Protein AF-A0AAE3G480-F1 (afdb_monomer_lite)

Radius of gyration: 27.02 Å; chains: 1; bounding box: 56×46×77 Å

Secondary structure (DSSP, 8-state):
--------PEEEPPPTTS----EEEEE-TTS-EEEEEEETTTEEEEEEEEEEEEEEE--TT-SS-EEEE-HHHHHHHHHS-GGGHHHHHHHTT--TTTEEEE-----TTB-EESSHHHHHHHHHHHHHTT-----B-HHHHH-HHHHHHHHHHHHHHHHHHHHHHHHHHHHHHTS-GGGTT-EETTEEPPHHHHHHHHHHHHS--HHHHHHHHT-EEEGGGEEHHHHHHTT-TTS-SS--SS--TTS---S----HHHHHHHHHHHHHHHHHHHTT---------

Sequence (285 aa):
MAGTLSLLPRITPAEPGSGQGREFDYTLPNGRRFNVLECERDRYFLCELIPSGRVVTSSPAARVPHAEDHPVLKAILREKGPNAVCETAQAAGIDPNDMVLSGAGVSAYARFHASRAACENEIFRVVAEDVWYQHEDPALKRDPEHQAALAAQDAAEREAYQRAQQAQCAEALAAPGLFRGCHNLHGPLSQETQRAILAYLNAPNEARWEAISGLIIGPAMTTLWQAWSAVDPRAPVSLPLEADANGRRWPRLPEPECLREAIRRVGARAEALARGQTPHHEGGP

pLDDT: mean 90.23, std 12.0, range [30.12, 98.56]

Organism: NCBI:txid414046

Foldseek 3Di:
DDDPDDWDWDKDCDDPPPQWHIKTWTADPLGWIKIWTQHPPQKIQIKTFAFPQWFWDDDPPDPDIDIDHHVQLVVCVVPDFPSCSQVVCVVVVHHSVRTRTDIDDDDLFFDIDNHPVRSVVQVVVCNVVSHHDDRGDVCCVVDPVNVVVVVVVVVVVVVVVLVVLLVLQVQQCPDDDLLRSWAAPVGGDDPVLVVLLVVCLVPNDQVSCVVQQCDQTAPPSQGLLNLLVVQDVPRDPDFQPAAPPVRHRGPDDDHNVSSSVSSVVRNVCSVCSSVVNDPPPPDDD

Structure (mmCIF, N/CA/C/O backbone):
data_AF-A0AAE3G480-F1
#
_entry.id   AF-A0AAE3G480-F1
#
loop_
_atom_site.group_PDB
_atom_site.id
_atom_site.type_symbol
_atom_site.label_atom_id
_atom_site.label_alt_id
_atom_site.label_comp_id
_atom_site.label_asym_id
_atom_site.label_entity_id
_atom_site.label_seq_id
_atom_site.pdbx_PDB_ins_code
_atom_site.Cartn_x
_atom_site.Cartn_y
_atom_site.Cartn_z
_atom_site.occupancy
_atom_site.B_iso_or_equiv
_atom_site.auth_seq_id
_atom_site.auth_comp_id
_atom_site.auth_asym_id
_atom_site.auth_atom_id
_atom_site.pdbx_PDB_model_num
ATOM 1 N N . MET A 1 1 ? -22.114 -1.528 41.892 1.00 33.69 1 MET A N 1
ATOM 2 C CA . MET A 1 1 ? -20.962 -2.366 42.287 1.00 33.69 1 MET A CA 1
ATOM 3 C C . MET A 1 1 ? -20.062 -2.501 41.072 1.00 33.69 1 MET A C 1
ATOM 5 O O . MET A 1 1 ? -20.466 -3.152 40.121 1.00 33.69 1 MET A O 1
ATOM 9 N N . ALA A 1 2 ? -18.925 -1.804 41.047 1.00 38.16 2 ALA A N 1
ATOM 10 C CA . ALA A 1 2 ? -17.977 -1.882 39.939 1.00 38.16 2 ALA A CA 1
ATOM 11 C C . ALA A 1 2 ? -17.140 -3.156 40.110 1.00 38.16 2 ALA A C 1
ATOM 13 O O . ALA A 1 2 ? -16.217 -3.185 40.921 1.00 38.16 2 ALA A O 1
ATOM 14 N N . GLY A 1 3 ? -17.519 -4.234 39.420 1.00 46.78 3 GLY A N 1
ATOM 15 C CA . GLY A 1 3 ? -16.657 -5.406 39.306 1.00 46.78 3 GLY A CA 1
ATOM 16 C C . GLY A 1 3 ? -15.365 -5.000 38.601 1.00 46.78 3 GLY A C 1
ATOM 17 O O . GLY A 1 3 ? -15.412 -4.311 37.583 1.00 46.78 3 GLY A O 1
ATOM 18 N N . THR A 1 4 ? -14.216 -5.373 39.157 1.00 53.34 4 THR A N 1
ATOM 19 C CA . THR A 1 4 ? -12.913 -5.130 38.536 1.00 53.34 4 THR A CA 1
ATOM 20 C C . THR A 1 4 ? -12.864 -5.885 37.206 1.00 53.34 4 THR A C 1
ATOM 22 O O . THR A 1 4 ? -12.772 -7.110 37.192 1.00 53.34 4 THR A O 1
ATOM 25 N N . LEU A 1 5 ? -12.971 -5.170 36.083 1.00 62.66 5 LEU A N 1
ATOM 26 C CA . LEU A 1 5 ? -12.738 -5.740 34.758 1.00 62.66 5 LEU A CA 1
ATOM 27 C C . LEU A 1 5 ? -11.268 -6.172 34.682 1.00 62.66 5 LEU A C 1
ATOM 29 O O . LEU A 1 5 ? -10.369 -5.336 34.690 1.00 62.66 5 LEU A O 1
ATOM 33 N N . SER A 1 6 ? -11.019 -7.480 34.642 1.00 69.12 6 SER A N 1
ATOM 34 C CA . SER A 1 6 ? -9.691 -8.022 34.362 1.00 69.12 6 SER A CA 1
ATOM 35 C C . SER A 1 6 ? -9.525 -8.145 32.850 1.00 69.12 6 SER A C 1
ATOM 37 O O . SER A 1 6 ? -10.266 -8.882 32.200 1.00 69.12 6 SER A O 1
ATOM 39 N N . LEU A 1 7 ? -8.573 -7.400 32.288 1.00 76.94 7 LEU A N 1
ATOM 40 C CA . LEU A 1 7 ? -8.181 -7.505 30.888 1.00 76.94 7 LEU A CA 1
ATOM 41 C C . LEU A 1 7 ? -7.027 -8.498 30.776 1.00 76.94 7 LEU A C 1
ATOM 43 O O . LEU A 1 7 ? -5.885 -8.170 31.086 1.00 76.94 7 LEU A O 1
ATOM 47 N N . LEU A 1 8 ? -7.324 -9.722 30.346 1.00 76.00 8 LEU A N 1
ATOM 48 C CA . LEU A 1 8 ? -6.293 -10.684 29.970 1.00 76.00 8 LEU A CA 1
ATOM 49 C C . LEU A 1 8 ? -6.140 -10.643 28.447 1.00 76.00 8 LEU A C 1
ATOM 51 O O . LEU A 1 8 ? -7.034 -11.133 27.753 1.00 76.00 8 LEU A O 1
ATOM 55 N N . PRO A 1 9 ? -5.061 -10.043 27.910 1.00 83.88 9 PRO A N 1
ATOM 56 C CA . PRO A 1 9 ? -4.866 -10.023 26.474 1.00 83.88 9 PRO A CA 1
ATOM 57 C C . PRO A 1 9 ? -4.498 -11.409 25.957 1.00 83.88 9 PRO A C 1
ATOM 59 O O . PRO A 1 9 ? -3.802 -12.184 26.623 1.00 83.88 9 PRO A O 1
ATOM 62 N N . ARG A 1 10 ? -4.893 -11.684 24.717 1.00 85.56 10 ARG A N 1
ATOM 63 C CA . ARG A 1 10 ? -4.257 -12.731 23.924 1.00 85.56 10 ARG A CA 1
ATOM 64 C C . ARG A 1 10 ? -2.907 -12.192 23.460 1.00 85.56 10 ARG A C 1
ATOM 66 O O . ARG A 1 10 ? -2.836 -11.109 22.893 1.00 85.56 10 ARG A O 1
ATOM 73 N N . ILE A 1 11 ? -1.840 -12.932 23.741 1.00 85.94 11 ILE A N 1
ATOM 74 C CA . ILE A 1 11 ? -0.478 -12.531 23.383 1.00 85.94 11 ILE A CA 1
ATOM 75 C C . ILE A 1 11 ? -0.081 -13.271 22.114 1.00 85.94 11 ILE A C 1
ATOM 77 O O . ILE A 1 11 ? -0.093 -14.507 22.095 1.00 85.94 11 ILE A O 1
ATOM 81 N N . THR A 1 12 ? 0.307 -12.520 21.091 1.00 82.81 12 THR A N 1
ATOM 82 C CA . THR A 1 12 ? 0.897 -13.070 19.872 1.00 82.81 12 THR A CA 1
ATOM 83 C C . THR A 1 12 ? 2.407 -12.827 19.937 1.00 82.81 12 THR A C 1
ATOM 85 O O . THR A 1 12 ? 2.841 -11.675 20.046 1.00 82.81 12 THR A O 1
ATOM 88 N N . PRO A 1 13 ? 3.240 -13.885 19.976 1.00 79.12 13 PRO A N 1
ATOM 89 C CA . PRO A 1 13 ? 4.684 -13.711 20.025 1.00 79.12 13 PRO A CA 1
ATOM 90 C C . PRO A 1 13 ? 5.179 -13.065 18.730 1.00 79.12 13 PRO A C 1
ATOM 92 O O . PRO A 1 13 ? 4.674 -13.366 17.652 1.00 79.12 13 PRO A O 1
ATOM 95 N N . ALA A 1 14 ? 6.200 -12.216 18.847 1.00 79.25 14 ALA A N 1
ATOM 96 C CA . ALA A 1 14 ? 6.875 -11.647 17.690 1.00 79.25 14 ALA A CA 1
ATOM 97 C C . ALA A 1 14 ? 7.448 -12.764 16.805 1.00 79.25 14 ALA A C 1
ATOM 99 O O . ALA A 1 14 ? 8.119 -13.677 17.302 1.00 79.25 14 ALA A O 1
ATOM 100 N N . GLU A 1 15 ? 7.212 -12.678 15.496 1.00 79.56 15 GLU A N 1
ATOM 101 C CA . GLU A 1 15 ? 7.874 -13.562 14.543 1.00 79.56 15 GLU A CA 1
ATOM 102 C C . GLU A 1 15 ? 9.392 -13.304 14.553 1.00 79.56 15 GLU A C 1
ATOM 104 O O . GLU A 1 15 ? 9.828 -12.153 14.436 1.00 79.56 15 GLU A O 1
ATOM 109 N N . PRO A 1 16 ? 10.234 -14.345 14.688 1.00 73.44 16 PRO A N 1
ATOM 110 C CA . PRO A 1 16 ? 11.680 -14.170 14.687 1.00 73.44 16 PRO A CA 1
ATOM 111 C C . PRO A 1 16 ? 12.166 -13.457 13.418 1.00 73.44 16 PRO A C 1
ATOM 113 O O . PRO A 1 16 ? 12.014 -13.965 12.312 1.00 73.44 16 PRO A O 1
ATOM 116 N N . GLY A 1 17 ? 12.788 -12.287 13.589 1.00 73.56 17 GLY A N 1
ATOM 117 C CA . GLY A 1 17 ? 13.383 -11.517 12.493 1.00 73.56 17 GLY A CA 1
ATOM 118 C C . GLY A 1 17 ? 12.449 -10.527 11.788 1.00 73.56 17 GLY A C 1
ATOM 119 O O . GLY A 1 17 ? 12.921 -9.822 10.901 1.00 73.56 17 GLY A O 1
ATOM 120 N N . SER A 1 18 ? 11.176 -10.407 12.186 1.00 73.81 18 SER A N 1
ATOM 121 C CA . SER A 1 18 ? 10.251 -9.432 11.579 1.00 73.81 18 SER A CA 1
ATOM 122 C C . SER A 1 18 ? 10.524 -7.981 11.998 1.00 73.81 18 SER A C 1
ATOM 124 O O . SER A 1 18 ? 10.001 -7.052 11.387 1.00 73.81 18 SER A O 1
ATOM 126 N N . GLY A 1 19 ? 11.310 -7.770 13.062 1.00 76.12 19 GLY A N 1
ATOM 127 C CA . GLY A 1 19 ? 11.505 -6.453 13.678 1.00 76.12 19 GLY A CA 1
ATOM 128 C C . GLY A 1 19 ? 10.247 -5.896 14.358 1.00 76.12 19 GLY A C 1
ATOM 129 O O . GLY A 1 19 ? 10.306 -4.823 14.952 1.00 76.12 19 GLY A O 1
ATOM 130 N N . GLN A 1 20 ? 9.120 -6.611 14.305 1.00 77.25 20 GLN A N 1
ATOM 131 C CA . GLN A 1 20 ? 7.898 -6.245 15.011 1.00 77.25 20 GLN A CA 1
ATOM 132 C C . GLN A 1 20 ? 8.005 -6.716 16.462 1.00 77.25 20 GLN A C 1
ATOM 134 O O . GLN A 1 20 ? 8.449 -7.835 16.727 1.00 77.25 20 GLN A O 1
ATOM 139 N N . GLY A 1 21 ? 7.643 -5.853 17.413 1.00 86.50 21 GLY A N 1
ATOM 140 C CA . GLY A 1 21 ? 7.574 -6.256 18.814 1.00 86.50 21 GLY A CA 1
ATOM 141 C C . GLY A 1 21 ? 6.348 -7.120 19.102 1.00 86.50 21 GLY A C 1
ATOM 142 O O . GLY A 1 21 ? 5.680 -7.620 18.200 1.00 86.50 21 GLY A O 1
ATOM 143 N N . ARG A 1 22 ? 6.078 -7.360 20.386 1.00 92.69 22 ARG A N 1
ATOM 144 C CA . ARG A 1 22 ? 4.963 -8.216 20.812 1.00 92.69 22 ARG A CA 1
ATOM 145 C C . ARG A 1 22 ? 3.628 -7.518 20.577 1.00 92.69 22 ARG A C 1
ATOM 147 O O . ARG A 1 22 ? 3.505 -6.322 20.838 1.00 92.69 22 ARG A O 1
ATOM 154 N N . GLU A 1 23 ? 2.627 -8.292 20.174 1.00 94.38 23 GLU A N 1
ATOM 155 C CA . GLU A 1 23 ? 1.239 -7.838 20.088 1.00 94.38 23 GLU A CA 1
ATOM 156 C C . GLU A 1 23 ? 0.401 -8.386 21.244 1.00 94.38 23 GLU A C 1
ATOM 158 O O . GLU A 1 23 ? 0.516 -9.553 21.643 1.00 94.38 23 GLU A O 1
ATOM 163 N N . PHE A 1 24 ? -0.474 -7.527 21.760 1.00 95.25 24 PHE A N 1
ATOM 164 C CA . PHE A 1 24 ? -1.440 -7.843 22.803 1.00 95.25 24 PHE A CA 1
ATOM 165 C C . PHE A 1 24 ? -2.842 -7.479 22.312 1.00 95.25 24 PHE A C 1
ATOM 167 O O . PHE A 1 24 ? -3.179 -6.299 22.192 1.00 95.25 24 PHE A O 1
ATOM 174 N N . ASP A 1 25 ? -3.670 -8.489 22.071 1.00 95.75 25 ASP A N 1
ATOM 175 C CA . ASP A 1 25 ? -5.046 -8.306 21.621 1.00 95.75 25 ASP A CA 1
ATOM 176 C C . ASP A 1 25 ? -6.013 -8.354 22.801 1.00 95.75 25 ASP A C 1
ATOM 178 O O . ASP A 1 25 ? -6.054 -9.318 23.573 1.00 95.75 25 ASP A O 1
ATOM 182 N N . TYR A 1 26 ? -6.847 -7.330 22.911 1.00 96.38 26 TYR A N 1
ATOM 183 C CA . TYR A 1 26 ? -7.873 -7.190 23.931 1.00 96.38 26 TYR A CA 1
ATOM 184 C C . TYR A 1 26 ? -9.245 -7.264 23.265 1.00 96.38 26 TYR A C 1
ATOM 186 O O . TYR A 1 26 ? -9.547 -6.487 22.365 1.00 96.38 26 TYR A O 1
ATOM 194 N N . THR A 1 27 ? -10.101 -8.179 23.720 1.00 95.69 27 THR A N 1
ATOM 195 C CA . THR A 1 27 ? -11.522 -8.219 23.341 1.00 95.69 27 THR A CA 1
ATOM 196 C C . THR A 1 27 ? -12.362 -8.042 24.594 1.00 95.69 27 THR A C 1
ATOM 198 O O . THR A 1 27 ? -12.223 -8.802 25.551 1.00 95.69 27 THR A O 1
ATOM 201 N N . LEU A 1 28 ? -13.210 -7.019 24.601 1.00 95.62 28 LEU A N 1
ATOM 202 C CA . LEU A 1 28 ? -14.048 -6.673 25.743 1.00 95.62 28 LEU A CA 1
ATOM 203 C C . LEU A 1 28 ? -15.400 -7.399 25.698 1.00 95.62 28 LEU A C 1
ATOM 205 O O . LEU A 1 28 ? -15.843 -7.791 24.617 1.00 95.62 28 LEU A O 1
ATOM 209 N N . PRO A 1 29 ? -16.115 -7.524 26.837 1.00 95.19 29 PRO A N 1
ATOM 210 C CA . PRO A 1 29 ? -17.444 -8.142 26.867 1.00 95.19 29 PRO A CA 1
ATOM 211 C C . PRO A 1 29 ? -18.479 -7.481 25.944 1.00 95.19 29 PRO A C 1
ATOM 213 O O . PRO A 1 29 ? -19.378 -8.159 25.464 1.00 95.19 29 PRO A O 1
ATOM 216 N N . ASN A 1 30 ? -18.345 -6.180 25.662 1.00 94.38 30 ASN A N 1
ATOM 217 C CA . ASN A 1 30 ? -19.210 -5.455 24.722 1.00 94.38 30 ASN A CA 1
ATOM 218 C C . ASN A 1 30 ? -18.771 -5.592 23.249 1.00 94.38 30 ASN A C 1
ATOM 220 O O . ASN A 1 30 ? -19.275 -4.880 22.384 1.00 94.38 30 ASN A O 1
ATOM 224 N N . GLY A 1 31 ? -17.806 -6.467 22.958 1.00 95.56 31 GLY A N 1
ATOM 225 C CA . GLY A 1 31 ? -17.321 -6.754 21.611 1.00 95.56 31 GLY A CA 1
ATOM 226 C C . GLY A 1 31 ? -16.291 -5.766 21.059 1.00 95.56 31 GLY A C 1
ATOM 227 O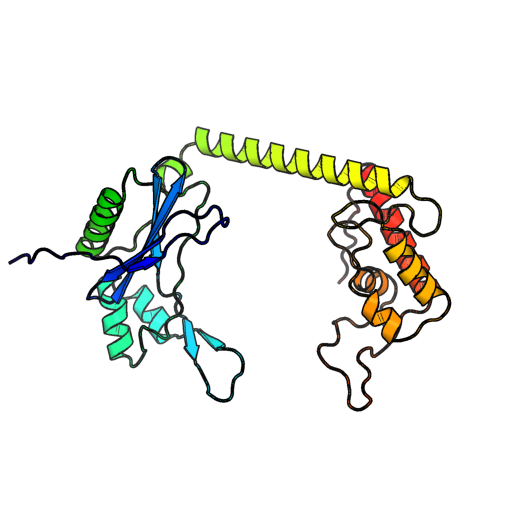 O . GLY A 1 31 ? -15.739 -6.035 19.992 1.00 95.56 31 GLY A O 1
ATOM 228 N N . ARG A 1 32 ? -15.975 -4.666 21.763 1.00 97.44 32 ARG A N 1
ATOM 229 C CA . ARG A 1 32 ? -14.890 -3.755 21.356 1.00 97.44 32 ARG A CA 1
ATOM 230 C C . ARG A 1 32 ? -13.547 -4.485 21.383 1.00 97.44 32 ARG A C 1
ATOM 232 O O . ARG A 1 32 ? -13.285 -5.284 22.288 1.00 97.44 32 ARG A O 1
ATOM 239 N N . ARG A 1 33 ? -12.702 -4.207 20.390 1.00 97.25 33 ARG A N 1
ATOM 240 C CA . ARG A 1 33 ? -11.406 -4.869 20.206 1.00 97.25 33 ARG A CA 1
ATOM 241 C C . ARG A 1 33 ? -10.288 -3.842 20.129 1.00 97.25 33 ARG A C 1
ATOM 243 O O . ARG A 1 33 ? -10.401 -2.858 19.405 1.00 97.25 33 ARG A O 1
ATOM 250 N N . PHE A 1 34 ? -9.202 -4.102 20.839 1.00 97.81 34 PHE A N 1
ATOM 251 C CA . PHE A 1 34 ? -8.010 -3.266 20.851 1.00 97.81 34 PHE A CA 1
ATOM 252 C C . PHE A 1 34 ? -6.779 -4.124 20.610 1.00 97.81 34 PHE A C 1
ATOM 254 O O . PHE A 1 34 ? -6.743 -5.290 20.997 1.00 97.81 34 PHE A O 1
ATOM 261 N N . ASN A 1 35 ? -5.767 -3.523 20.011 1.00 96.94 35 ASN A N 1
ATOM 262 C CA . ASN A 1 35 ? -4.458 -4.109 19.809 1.00 96.94 35 ASN A CA 1
ATOM 263 C C . ASN A 1 35 ? -3.418 -3.168 20.420 1.00 96.94 35 ASN A C 1
ATOM 265 O O . ASN A 1 35 ? -3.500 -1.947 20.259 1.00 96.94 35 ASN A O 1
ATOM 269 N N . VAL A 1 36 ? -2.476 -3.728 21.171 1.00 97.00 36 VAL A N 1
ATOM 270 C CA . VAL A 1 36 ? -1.314 -3.004 21.681 1.00 97.00 36 VAL A CA 1
ATOM 271 C C . VAL A 1 36 ? -0.073 -3.622 21.066 1.00 97.00 36 VAL A C 1
ATOM 273 O O . VAL A 1 36 ? 0.199 -4.800 21.283 1.00 97.00 36 VAL A O 1
ATOM 276 N N . LEU A 1 37 ? 0.691 -2.807 20.350 1.00 95.50 37 LEU A N 1
ATOM 277 C CA . LEU A 1 37 ? 1.980 -3.173 19.783 1.00 95.50 37 LEU A CA 1
ATOM 278 C C . LEU A 1 37 ? 3.097 -2.622 20.672 1.00 95.50 37 LEU A C 1
ATOM 280 O O . LEU A 1 37 ? 3.175 -1.415 20.919 1.00 95.50 37 LEU A O 1
ATOM 284 N N . GLU A 1 38 ? 3.969 -3.500 21.153 1.00 95.00 38 GLU A N 1
ATOM 285 C CA . GLU A 1 38 ? 5.240 -3.109 21.758 1.00 95.00 38 GLU A CA 1
ATOM 286 C C . GLU A 1 38 ? 6.183 -2.632 20.646 1.00 95.00 38 GLU A C 1
ATOM 288 O O . GLU A 1 38 ? 6.551 -3.385 19.749 1.00 95.00 38 GLU A O 1
ATOM 293 N N . CYS A 1 39 ? 6.555 -1.360 20.684 1.00 92.56 39 CYS A N 1
ATOM 294 C CA . CYS A 1 39 ? 7.496 -0.747 19.759 1.00 92.56 39 CYS A CA 1
ATOM 295 C C . CYS A 1 39 ? 8.877 -0.616 20.415 1.00 92.56 39 CYS A C 1
ATOM 297 O O . CYS A 1 39 ? 9.058 -0.818 21.616 1.00 92.56 39 CYS A O 1
ATOM 299 N N . GLU A 1 40 ? 9.877 -0.215 19.632 1.00 87.31 40 GLU A N 1
ATOM 300 C CA . GLU A 1 40 ? 11.216 0.041 20.161 1.00 87.31 40 GLU A CA 1
ATOM 301 C C . GLU A 1 40 ? 11.226 1.087 21.293 1.00 87.31 40 GLU A C 1
ATOM 303 O O . GLU A 1 40 ? 10.473 2.074 21.271 1.00 87.31 40 GLU A O 1
ATOM 308 N N . ARG A 1 41 ? 12.192 0.919 22.211 1.00 85.56 41 ARG A N 1
ATOM 309 C CA . ARG A 1 41 ? 12.482 1.818 23.345 1.00 85.56 41 ARG A CA 1
ATOM 310 C C . ARG A 1 41 ? 11.357 1.881 24.383 1.00 85.56 41 ARG A C 1
ATOM 312 O O . ARG A 1 41 ? 11.025 2.968 24.848 1.00 85.56 41 ARG A O 1
ATOM 319 N N . ASP A 1 42 ? 10.770 0.731 24.711 1.00 89.62 42 ASP A N 1
ATOM 320 C CA . ASP A 1 42 ? 9.727 0.594 25.739 1.00 89.62 42 ASP A CA 1
ATOM 321 C C . ASP A 1 42 ? 8.499 1.492 25.490 1.00 89.62 42 ASP A C 1
ATOM 323 O O . ASP A 1 42 ? 7.851 1.979 26.419 1.00 89.62 42 ASP A O 1
ATOM 327 N N . ARG A 1 43 ? 8.171 1.731 24.215 1.00 94.94 43 ARG A N 1
ATOM 328 C CA . ARG A 1 43 ? 6.987 2.495 23.804 1.00 94.94 43 ARG A CA 1
ATOM 329 C C . ARG A 1 43 ? 5.912 1.550 23.311 1.00 94.94 43 ARG A C 1
ATOM 331 O O . ARG A 1 43 ? 6.203 0.607 22.592 1.00 94.94 43 ARG A O 1
ATOM 338 N N . TYR A 1 44 ? 4.665 1.849 23.635 1.00 96.56 44 TYR A N 1
ATOM 339 C CA . TYR A 1 44 ? 3.527 1.017 23.267 1.00 96.56 44 TYR A CA 1
ATOM 340 C C . TYR 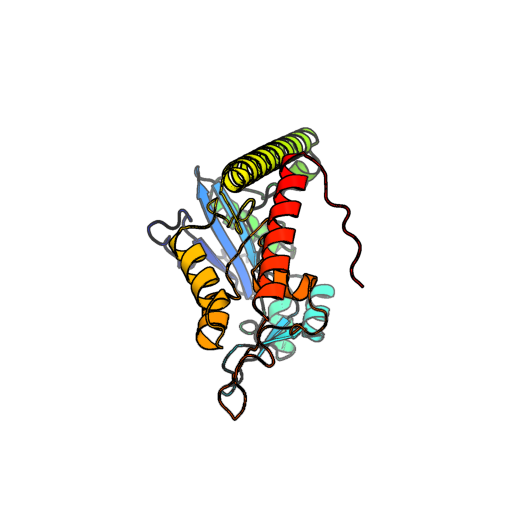A 1 44 ? 2.572 1.816 22.389 1.00 96.56 44 TYR A C 1
ATOM 342 O O . TYR A 1 44 ? 2.176 2.930 22.745 1.00 96.56 44 TYR A O 1
ATOM 350 N N . PHE A 1 45 ? 2.209 1.261 21.240 1.00 96.69 45 PHE A N 1
ATOM 351 C CA . PHE A 1 45 ? 1.185 1.817 20.368 1.00 96.69 45 PHE A CA 1
ATOM 352 C C . PHE A 1 45 ? -0.136 1.100 20.638 1.00 96.69 45 PHE A C 1
ATOM 354 O O . PHE A 1 45 ? -0.233 -0.109 20.462 1.00 96.69 45 PHE A O 1
ATOM 361 N N . LEU A 1 46 ? -1.141 1.846 21.093 1.00 97.75 46 LEU A N 1
ATOM 362 C CA . LEU A 1 46 ? -2.504 1.347 21.260 1.00 97.75 46 LEU A CA 1
ATOM 363 C C . LEU A 1 46 ? -3.296 1.666 19.993 1.00 97.75 46 LEU A C 1
ATOM 365 O O . LEU A 1 46 ? -3.225 2.782 19.483 1.00 97.75 46 LEU A O 1
ATOM 369 N N . CYS A 1 47 ? -4.090 0.711 19.533 1.00 97.31 47 CYS A N 1
ATOM 370 C CA . CYS A 1 47 ? -5.020 0.853 18.429 1.00 97.31 47 CYS A CA 1
ATOM 371 C C . CYS A 1 47 ? -6.367 0.230 18.805 1.00 97.31 47 CYS A C 1
ATOM 373 O O . CYS A 1 47 ? -6.421 -0.843 19.400 1.00 97.31 47 CYS A O 1
ATOM 375 N N . GLU A 1 48 ? -7.466 0.870 18.416 1.00 98.12 48 GLU A N 1
ATOM 376 C CA . GLU A 1 48 ? -8.793 0.255 18.450 1.00 98.12 48 GLU A CA 1
ATOM 377 C C . GLU A 1 48 ? -9.159 -0.271 17.060 1.00 98.12 48 GLU A C 1
ATOM 379 O O . GLU A 1 48 ? -8.940 0.409 16.058 1.00 98.12 48 GLU A O 1
ATOM 384 N N . LEU A 1 49 ? -9.700 -1.487 16.996 1.00 97.62 49 LEU A N 1
ATOM 385 C CA . LEU A 1 49 ? -10.182 -2.102 15.763 1.00 97.62 49 LEU A CA 1
ATOM 386 C C . LEU A 1 49 ? -11.663 -1.743 15.583 1.00 97.62 49 LEU A C 1
ATOM 388 O O . LEU A 1 49 ? -12.546 -2.352 16.189 1.00 97.62 49 LEU A O 1
ATOM 392 N N . ILE A 1 50 ? -11.929 -0.737 14.753 1.00 97.19 50 ILE A N 1
ATOM 393 C CA . ILE A 1 50 ? -13.253 -0.130 14.574 1.00 97.19 50 ILE A CA 1
ATOM 394 C C . ILE A 1 50 ? -13.960 -0.787 13.379 1.00 97.19 50 ILE A C 1
ATOM 396 O O . ILE A 1 50 ? -13.348 -0.910 12.317 1.00 97.19 50 ILE A O 1
ATOM 400 N N . PRO A 1 51 ? -15.240 -1.191 13.471 1.00 97.38 51 PRO A N 1
ATOM 401 C CA . PRO A 1 51 ? -15.958 -1.707 12.309 1.00 97.38 51 PRO A CA 1
ATOM 402 C C . PRO A 1 51 ? -16.026 -0.673 11.176 1.00 97.38 51 PRO A C 1
ATOM 404 O O . PRO A 1 51 ? -16.397 0.479 11.381 1.00 97.38 51 PRO A O 1
ATOM 407 N N . SER A 1 52 ? -15.704 -1.097 9.956 1.00 96.62 52 SER A N 1
ATOM 408 C CA . SER A 1 52 ? -15.630 -0.225 8.771 1.00 96.62 52 SER A CA 1
ATOM 409 C C . SER A 1 52 ? -16.984 0.051 8.103 1.00 96.62 52 SER A C 1
ATOM 411 O O . SER A 1 52 ? -17.066 0.797 7.127 1.00 96.62 52 SER A O 1
ATOM 413 N N . GLY A 1 53 ? -18.059 -0.579 8.587 1.00 96.75 53 GLY A N 1
ATOM 414 C CA . GLY A 1 53 ? -19.358 -0.585 7.908 1.00 96.75 53 GLY A CA 1
ATOM 415 C C . GLY A 1 53 ? -19.474 -1.636 6.803 1.00 96.75 53 GLY A C 1
ATOM 416 O O . GLY A 1 53 ? -20.443 -1.602 6.044 1.00 96.75 53 GLY A O 1
ATOM 417 N N . ARG A 1 54 ? -18.508 -2.557 6.712 1.00 97.75 54 ARG A N 1
ATOM 418 C CA . ARG A 1 54 ? -18.498 -3.678 5.768 1.00 97.75 54 ARG A CA 1
ATOM 419 C C . ARG A 1 54 ? -18.580 -5.013 6.494 1.00 97.75 54 ARG A C 1
ATOM 421 O O . ARG A 1 54 ? -18.102 -5.130 7.624 1.00 97.75 54 ARG A O 1
ATOM 428 N N . VAL A 1 55 ? -19.140 -6.011 5.822 1.00 96.94 55 VAL A N 1
ATOM 429 C CA . VAL A 1 55 ? -19.178 -7.402 6.288 1.00 96.94 55 VAL A CA 1
ATOM 430 C C . VAL A 1 55 ? -18.523 -8.313 5.261 1.00 96.94 55 VAL A C 1
ATOM 432 O O . VAL A 1 55 ? -18.559 -8.032 4.062 1.00 96.94 55 VAL A O 1
ATOM 435 N N . VAL A 1 56 ? -17.898 -9.382 5.734 1.00 95.56 56 VAL A N 1
ATOM 436 C CA . VAL A 1 56 ? -17.363 -10.454 4.904 1.00 95.56 56 VAL A CA 1
ATOM 437 C C . VAL A 1 56 ? -18.434 -11.520 4.762 1.00 95.56 56 VAL A C 1
ATOM 439 O O . VAL A 1 56 ? -18.864 -12.102 5.751 1.00 95.56 56 VAL A O 1
ATOM 442 N N . THR A 1 57 ? -18.831 -11.823 3.532 1.00 88.19 57 THR A N 1
ATOM 443 C CA . THR A 1 57 ? -19.670 -12.985 3.244 1.00 88.19 57 THR A CA 1
ATOM 444 C C . THR A 1 57 ? -18.786 -14.112 2.726 1.00 88.19 57 THR A C 1
ATOM 446 O O . THR A 1 57 ? -18.097 -14.000 1.706 1.00 88.19 57 THR A O 1
ATOM 449 N N . SER A 1 58 ? -18.755 -15.220 3.467 1.00 78.69 58 SER A N 1
ATOM 450 C CA . SER A 1 58 ? -18.091 -16.443 3.025 1.00 78.69 58 SER A CA 1
ATOM 451 C C . SER A 1 58 ? -19.124 -17.362 2.371 1.00 78.69 58 SER A C 1
ATOM 453 O O . SER A 1 58 ? -20.032 -17.881 3.013 1.00 78.69 58 SER A O 1
ATOM 455 N N . SER A 1 59 ? -19.009 -17.550 1.055 1.00 79.25 59 SER A N 1
ATOM 456 C CA . SER A 1 59 ? -19.733 -18.610 0.351 1.00 79.25 59 SER A CA 1
ATOM 457 C C . SER A 1 59 ? -18.815 -19.825 0.236 1.00 79.25 59 SER A C 1
ATOM 459 O O . SER A 1 59 ? -17.691 -19.658 -0.239 1.00 79.25 59 SER A O 1
ATOM 461 N N . PRO A 1 60 ? -19.264 -21.048 0.574 1.00 78.81 60 PRO A N 1
ATOM 462 C CA . PRO A 1 60 ? -18.474 -22.266 0.374 1.00 78.81 60 PRO A CA 1
ATOM 463 C C . PRO A 1 60 ? -17.986 -22.463 -1.072 1.00 78.81 60 PRO A C 1
ATOM 465 O O . PRO A 1 60 ? -17.013 -23.175 -1.304 1.00 78.81 60 PRO A O 1
ATOM 468 N N . ALA A 1 61 ? -18.658 -21.842 -2.050 1.00 81.50 61 ALA A N 1
ATOM 469 C CA . ALA A 1 61 ? -18.288 -21.895 -3.463 1.00 81.50 61 ALA A CA 1
ATOM 470 C C . ALA A 1 61 ? -17.284 -20.803 -3.886 1.00 81.50 61 ALA A C 1
ATOM 472 O O . ALA A 1 61 ? -16.667 -20.916 -4.947 1.00 81.50 61 ALA A O 1
ATOM 473 N N . ALA A 1 62 ? -17.115 -19.741 -3.093 1.00 76.56 62 ALA A N 1
ATOM 474 C CA . ALA A 1 62 ? -16.199 -18.652 -3.406 1.00 76.56 62 ALA A CA 1
ATOM 475 C C . ALA A 1 62 ? -14.790 -18.981 -2.900 1.00 76.56 62 ALA A C 1
ATOM 477 O O . ALA A 1 62 ? -14.580 -19.260 -1.724 1.00 76.56 62 ALA A O 1
ATOM 478 N N . ARG A 1 63 ? -13.794 -18.908 -3.791 1.00 78.94 63 ARG A N 1
ATOM 479 C CA . ARG A 1 63 ? -12.380 -19.101 -3.419 1.00 78.94 63 ARG A CA 1
ATOM 480 C C . ARG A 1 63 ? -11.809 -17.955 -2.583 1.00 78.94 63 ARG A C 1
ATOM 482 O O . ARG A 1 63 ? -10.783 -18.139 -1.940 1.00 78.94 63 ARG A O 1
ATOM 489 N N . VAL A 1 64 ? -12.436 -16.781 -2.632 1.00 82.38 64 VAL A N 1
ATOM 490 C CA . VAL A 1 64 ? -11.962 -15.567 -1.965 1.00 82.38 64 VAL A CA 1
ATOM 491 C C . VAL A 1 64 ? -13.132 -14.948 -1.201 1.00 82.38 64 VAL A C 1
ATOM 493 O O . VAL A 1 64 ? -14.193 -14.765 -1.805 1.00 82.38 64 VAL A O 1
ATOM 496 N N . PRO A 1 65 ? -12.969 -14.628 0.096 1.00 86.12 65 PRO A N 1
ATOM 497 C CA . PRO A 1 65 ? -13.982 -13.906 0.854 1.00 86.12 65 PRO A CA 1
ATOM 498 C C . PRO A 1 65 ? -14.300 -12.565 0.189 1.00 86.12 65 PRO A C 1
ATOM 500 O O . PRO A 1 65 ? -13.390 -11.836 -0.213 1.00 86.12 65 PRO A O 1
ATOM 503 N N . HIS A 1 66 ? -15.584 -12.234 0.073 1.00 89.75 66 HIS A N 1
ATOM 504 C CA . HIS A 1 66 ? -16.017 -10.951 -0.467 1.00 89.75 66 HIS A CA 1
ATOM 505 C C . HIS A 1 66 ? -16.427 -10.028 0.676 1.00 89.75 66 HIS A C 1
ATOM 507 O O . HIS A 1 66 ? -17.187 -10.428 1.552 1.00 89.75 66 HIS A O 1
ATOM 513 N N . ALA A 1 67 ? -15.914 -8.798 0.670 1.00 94.50 67 ALA A N 1
ATOM 514 C CA . ALA A 1 67 ? -16.297 -7.773 1.630 1.00 94.50 67 ALA A CA 1
ATOM 515 C C . ALA A 1 67 ? -17.211 -6.751 0.956 1.00 94.50 67 ALA A C 1
ATOM 517 O O . ALA A 1 67 ? -16.793 -6.088 0.003 1.00 94.50 67 ALA A O 1
ATOM 518 N N . GLU A 1 68 ? -18.405 -6.544 1.494 1.00 95.56 68 GLU A N 1
ATOM 519 C CA . GLU A 1 68 ? -19.394 -5.615 0.943 1.00 95.56 68 GLU A CA 1
ATOM 520 C C . GLU A 1 68 ? -19.853 -4.586 1.974 1.00 95.56 68 GLU A C 1
ATOM 522 O O . GLU A 1 68 ? -19.765 -4.802 3.182 1.00 95.56 68 GLU A O 1
ATOM 527 N N . ASP A 1 69 ? -20.306 -3.432 1.491 1.00 96.81 69 ASP A N 1
ATOM 528 C CA . ASP A 1 69 ? -20.878 -2.385 2.331 1.00 96.81 69 ASP A CA 1
ATOM 529 C C . ASP A 1 69 ? -22.219 -2.832 2.922 1.00 96.81 69 ASP A C 1
ATOM 531 O O . ASP A 1 69 ? -23.140 -3.179 2.187 1.00 96.81 69 ASP A O 1
ATOM 535 N N . HIS A 1 70 ? -22.368 -2.732 4.244 1.00 96.75 70 HIS A N 1
ATOM 536 C CA . HIS A 1 70 ? -23.601 -3.098 4.932 1.00 96.75 70 HIS A CA 1
ATOM 537 C C . HIS A 1 70 ? -24.336 -1.841 5.434 1.00 96.75 70 HIS A C 1
ATOM 539 O O . HIS A 1 70 ? -23.933 -1.244 6.440 1.00 96.75 70 HIS A O 1
ATOM 545 N N . PRO A 1 71 ? -25.436 -1.406 4.786 1.00 96.38 71 PRO A N 1
ATOM 546 C CA . PRO A 1 71 ? -26.073 -0.116 5.071 1.00 96.38 71 PRO A CA 1
ATOM 547 C C . PRO A 1 71 ? -26.569 0.003 6.517 1.00 96.38 71 PRO A C 1
ATOM 549 O O . PRO A 1 71 ? -26.423 1.063 7.124 1.00 96.38 71 PRO A O 1
ATOM 552 N N . VAL A 1 72 ? -27.075 -1.092 7.098 1.00 96.56 72 VAL A N 1
ATOM 553 C CA . VAL A 1 72 ? -27.503 -1.124 8.507 1.00 96.56 72 VAL A CA 1
ATOM 554 C C . VAL A 1 72 ? -26.320 -0.910 9.455 1.00 96.56 72 VAL A C 1
ATOM 556 O O . VAL A 1 72 ? -26.429 -0.120 10.385 1.00 96.56 72 VAL A O 1
ATOM 559 N N . LEU A 1 73 ? -25.156 -1.516 9.191 1.00 96.19 73 LEU A N 1
ATOM 560 C CA . LEU A 1 73 ? -23.972 -1.337 10.034 1.00 96.19 73 LEU A CA 1
ATOM 561 C C . LEU A 1 73 ? -23.451 0.101 9.940 1.00 96.19 73 LEU A C 1
ATOM 563 O O . LEU A 1 73 ? -23.114 0.707 10.953 1.00 96.19 73 LEU A O 1
ATOM 567 N N . LYS A 1 74 ? -23.467 0.694 8.739 1.00 95.81 74 LYS A N 1
ATOM 568 C CA . LYS A 1 74 ? -23.144 2.118 8.548 1.00 95.81 74 LYS A CA 1
ATOM 569 C C . LYS A 1 74 ? -24.114 3.052 9.276 1.00 95.81 74 LYS A C 1
ATOM 571 O O . LYS A 1 74 ? -23.715 4.155 9.644 1.00 95.81 74 LYS A O 1
ATOM 576 N N . ALA A 1 75 ? -25.385 2.678 9.423 1.00 96.50 75 ALA A N 1
ATOM 577 C CA . ALA A 1 75 ? -26.342 3.437 10.229 1.00 96.50 75 ALA A CA 1
ATOM 578 C C . ALA A 1 75 ? -26.023 3.295 11.726 1.00 96.50 75 ALA A C 1
ATOM 580 O O . ALA A 1 75 ? -25.861 4.304 12.406 1.00 96.50 75 ALA A O 1
ATOM 581 N N . ILE A 1 76 ? -25.791 2.067 12.205 1.00 96.25 76 ILE A N 1
ATOM 582 C CA . ILE A 1 76 ? -25.395 1.784 13.595 1.00 96.25 76 ILE A CA 1
ATOM 583 C C . ILE A 1 76 ? -24.156 2.593 13.992 1.00 96.25 76 ILE A C 1
ATOM 585 O O . ILE A 1 76 ? -24.186 3.278 15.006 1.00 96.25 76 ILE A O 1
ATOM 589 N N . LEU A 1 77 ? -23.100 2.587 13.174 1.00 95.25 77 LEU A N 1
ATOM 590 C CA . LEU A 1 77 ? -21.857 3.322 13.450 1.00 95.25 77 LEU A CA 1
ATOM 591 C C . LEU A 1 77 ? -22.032 4.846 13.522 1.00 95.25 77 LEU A C 1
ATOM 593 O O . LEU A 1 77 ? -21.213 5.523 14.136 1.00 95.25 77 LEU A O 1
ATOM 597 N N . ARG A 1 78 ? -23.068 5.392 12.874 1.00 95.75 78 ARG A N 1
ATOM 598 C CA . ARG A 1 78 ? -23.380 6.829 12.906 1.00 95.75 78 ARG A CA 1
ATOM 599 C C . ARG A 1 78 ? -24.287 7.208 14.071 1.00 95.75 78 ARG A C 1
ATOM 601 O O . ARG A 1 78 ? -24.176 8.316 14.582 1.00 95.75 78 ARG A O 1
ATOM 608 N N . GLU A 1 79 ? -25.205 6.324 14.443 1.00 96.69 79 GLU A N 1
ATOM 609 C CA . GLU A 1 79 ? -26.297 6.628 15.374 1.00 96.69 79 GLU A CA 1
ATOM 610 C C . GLU A 1 79 ? -26.057 6.107 16.793 1.00 96.69 79 GLU A C 1
ATOM 612 O O . GLU A 1 79 ? -26.707 6.566 17.734 1.00 96.69 79 GLU A O 1
ATOM 617 N N . LYS A 1 80 ? -25.176 5.117 16.959 1.00 95.88 80 LYS A N 1
ATOM 618 C CA . LYS A 1 80 ? -24.913 4.454 18.237 1.00 95.88 80 LYS A CA 1
ATOM 619 C C . LYS A 1 80 ? -23.520 4.789 18.749 1.00 95.88 80 LYS A C 1
ATOM 621 O O . LYS A 1 80 ? -22.579 4.948 17.975 1.00 95.88 80 LYS A O 1
ATOM 626 N N . GLY A 1 81 ? -23.403 4.850 20.074 1.00 95.81 81 GLY A N 1
ATOM 627 C CA . GLY A 1 81 ? -22.111 4.926 20.744 1.00 95.81 81 GLY A CA 1
ATOM 628 C C . GLY A 1 81 ? -21.282 3.648 20.523 1.00 95.81 81 GLY A C 1
ATOM 629 O O . GLY A 1 81 ? -21.867 2.574 20.324 1.00 95.81 81 GLY A O 1
ATOM 630 N N . PRO A 1 82 ? -19.939 3.737 20.554 1.00 97.56 82 PRO A N 1
ATOM 631 C CA . PRO A 1 82 ? -19.007 2.620 20.368 1.00 97.56 82 PRO A CA 1
ATOM 632 C C . PRO A 1 82 ? -19.359 1.353 21.149 1.00 97.56 82 PRO A C 1
ATOM 634 O O . PRO A 1 82 ? -19.275 0.245 20.616 1.00 97.56 82 PRO A O 1
ATOM 637 N N . ASN A 1 83 ? -19.784 1.498 22.404 1.00 98.06 83 ASN A N 1
ATOM 638 C CA . ASN A 1 83 ? -20.096 0.376 23.283 1.00 98.06 83 ASN A CA 1
ATOM 639 C C . ASN A 1 83 ? -21.346 -0.400 22.846 1.00 98.06 83 ASN A C 1
ATOM 641 O O . ASN A 1 83 ? -21.462 -1.576 23.180 1.00 98.06 83 ASN A O 1
ATOM 645 N N . ALA A 1 84 ? -22.263 0.234 22.110 1.00 97.88 84 ALA A N 1
ATOM 646 C CA . ALA A 1 84 ? -23.521 -0.368 21.669 1.00 97.88 84 ALA A CA 1
ATOM 647 C C . ALA A 1 84 ? -23.441 -0.991 20.264 1.00 97.88 84 ALA A C 1
ATOM 649 O O . ALA A 1 84 ? -24.388 -1.654 19.836 1.00 97.88 84 ALA A O 1
ATOM 650 N N . VAL A 1 85 ? -22.343 -0.785 19.525 1.00 97.44 85 VAL A N 1
ATOM 651 C CA . VAL A 1 85 ? -22.236 -1.194 18.113 1.00 97.44 85 VAL A CA 1
ATOM 652 C C . VAL A 1 85 ? -22.389 -2.702 17.941 1.00 97.44 85 VAL A C 1
ATOM 654 O O . VAL A 1 85 ? -23.201 -3.129 17.125 1.00 97.44 85 VAL A O 1
ATOM 657 N N . CYS A 1 86 ? -21.646 -3.509 18.706 1.00 97.00 86 CYS A N 1
ATOM 658 C CA . CYS A 1 86 ? -21.665 -4.965 18.535 1.00 97.00 86 CYS A CA 1
ATOM 659 C C . CYS A 1 86 ? -23.018 -5.570 18.923 1.00 97.00 86 CYS A C 1
ATOM 661 O O . CYS A 1 86 ? -23.562 -6.366 18.163 1.00 97.00 86 CYS A O 1
ATOM 663 N N . GLU A 1 87 ? -23.591 -5.150 20.055 1.00 97.56 87 GLU A N 1
ATOM 664 C CA . GLU A 1 87 ? -24.915 -5.607 20.496 1.00 97.56 87 GLU A CA 1
ATOM 665 C C . GLU A 1 87 ? -26.005 -5.212 19.486 1.00 97.56 87 GLU A C 1
ATOM 667 O O . GLU A 1 87 ? -26.833 -6.038 19.105 1.00 97.56 87 GLU A O 1
ATOM 672 N N . THR A 1 88 ? -25.976 -3.972 18.981 1.00 97.62 88 THR A N 1
ATOM 673 C CA . THR A 1 88 ? -26.960 -3.508 17.989 1.00 97.62 88 THR A CA 1
ATOM 674 C C . THR A 1 88 ? -26.796 -4.235 16.651 1.00 97.62 88 THR A C 1
ATOM 676 O O . THR A 1 88 ? -27.792 -4.560 16.007 1.00 97.62 88 THR A O 1
ATOM 679 N N . ALA A 1 89 ? -25.561 -4.519 16.225 1.00 97.44 89 ALA A N 1
ATOM 680 C CA . ALA A 1 89 ? -25.292 -5.289 15.012 1.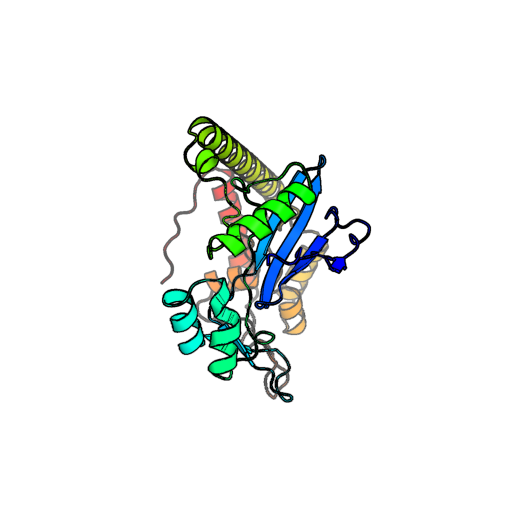00 97.44 89 ALA A CA 1
ATOM 681 C C . ALA A 1 89 ? -25.831 -6.723 15.137 1.00 97.44 89 ALA A C 1
ATOM 683 O O . ALA A 1 89 ? -26.547 -7.182 14.247 1.00 97.44 89 ALA A O 1
ATOM 684 N N . GLN A 1 90 ? -25.593 -7.382 16.275 1.00 97.69 90 GLN A N 1
ATOM 685 C CA . GLN A 1 90 ? -26.145 -8.707 16.574 1.00 97.69 90 GLN A CA 1
ATOM 686 C C . GLN A 1 90 ? -27.673 -8.705 16.576 1.00 97.69 90 GLN A C 1
ATOM 688 O O . GLN A 1 90 ? -28.289 -9.572 15.957 1.00 97.69 90 GLN A O 1
ATOM 693 N N . ALA A 1 91 ? -28.297 -7.709 17.211 1.00 97.75 91 ALA A N 1
ATOM 694 C CA . ALA A 1 91 ? -29.752 -7.552 17.208 1.00 97.75 91 ALA A CA 1
ATOM 695 C C . ALA A 1 91 ? -30.323 -7.336 15.792 1.00 97.75 91 ALA A C 1
ATOM 697 O O . ALA A 1 91 ? -31.470 -7.692 15.529 1.00 97.75 91 ALA A O 1
ATOM 698 N N . ALA A 1 92 ? -29.521 -6.793 14.872 1.00 97.31 92 ALA A N 1
ATOM 699 C CA . ALA A 1 92 ? -29.851 -6.640 13.457 1.00 97.31 92 ALA A CA 1
ATOM 700 C C . ALA A 1 92 ? -29.503 -7.874 12.595 1.00 97.31 92 ALA A C 1
ATOM 702 O O . ALA A 1 92 ? -29.640 -7.814 11.374 1.00 97.31 92 ALA A O 1
ATOM 703 N N . GLY A 1 93 ? -29.061 -8.980 13.202 1.00 97.38 93 GLY A N 1
ATOM 704 C CA . GLY A 1 93 ? -28.709 -10.218 12.501 1.00 97.38 93 GLY A CA 1
ATOM 705 C C . GLY A 1 93 ? -27.326 -10.214 11.845 1.00 97.38 93 GLY A C 1
ATOM 706 O O . GLY A 1 93 ? -27.075 -11.040 10.973 1.00 97.38 93 GLY A O 1
ATOM 707 N N . ILE A 1 94 ? -26.437 -9.298 12.238 1.00 97.19 94 ILE A N 1
ATOM 708 C CA . ILE A 1 94 ? -25.056 -9.216 11.746 1.00 97.19 94 ILE A CA 1
ATOM 709 C C . ILE A 1 94 ? -24.135 -9.868 12.783 1.00 97.19 94 ILE A C 1
ATOM 711 O O . ILE A 1 94 ? -24.084 -9.412 13.927 1.00 97.19 94 ILE A O 1
ATOM 715 N N . ASP A 1 95 ? -23.384 -10.904 12.400 1.00 95.75 95 ASP A N 1
ATOM 716 C CA . ASP A 1 95 ? -22.368 -11.498 13.276 1.00 95.75 95 ASP A CA 1
ATOM 717 C C . ASP A 1 95 ? -21.166 -10.538 13.413 1.00 95.75 95 ASP A C 1
ATOM 719 O O . ASP A 1 95 ? -20.555 -10.163 12.407 1.00 95.75 95 ASP A O 1
ATOM 723 N N . PRO A 1 96 ? -20.768 -10.135 14.635 1.00 94.88 96 PRO A N 1
ATOM 724 C CA . PRO A 1 96 ? -19.580 -9.318 14.849 1.00 94.88 96 PRO A CA 1
ATOM 725 C C . PRO A 1 96 ? -18.278 -9.904 14.302 1.00 94.88 96 PRO A C 1
ATOM 727 O O . PRO A 1 96 ? -17.334 -9.151 14.070 1.00 94.88 96 PRO A O 1
ATOM 730 N N . ASN A 1 97 ? -18.197 -11.222 14.117 1.00 93.56 97 ASN A N 1
ATOM 731 C CA . ASN A 1 97 ? -17.030 -11.877 13.527 1.00 93.56 97 ASN A CA 1
ATOM 732 C C . ASN A 1 97 ? -16.954 -11.716 12.008 1.00 93.56 97 ASN A C 1
ATOM 734 O O . ASN A 1 97 ? -15.854 -11.785 11.463 1.00 93.56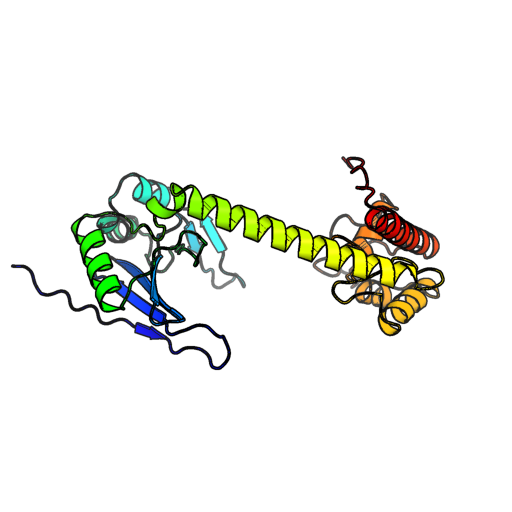 97 ASN A O 1
ATOM 738 N N . ASP A 1 98 ? -18.080 -11.434 11.353 1.00 95.69 98 ASP A N 1
ATOM 739 C CA . ASP A 1 98 ? -18.131 -11.147 9.920 1.00 95.69 98 ASP A CA 1
ATOM 740 C C . ASP A 1 98 ? -17.864 -9.663 9.628 1.00 95.69 98 ASP A C 1
ATOM 742 O O . ASP A 1 98 ? -17.646 -9.282 8.479 1.00 95.69 98 ASP A O 1
ATOM 746 N N . MET A 1 99 ? -17.853 -8.789 10.641 1.00 97.50 99 MET A N 1
ATOM 747 C CA . MET A 1 99 ? -17.548 -7.372 10.446 1.00 97.50 99 MET A CA 1
ATOM 748 C C . MET A 1 99 ? -16.086 -7.169 10.035 1.00 97.50 99 MET A C 1
ATOM 750 O O . MET A 1 99 ? -15.155 -7.599 10.718 1.00 97.50 99 MET A O 1
ATOM 754 N N . VAL A 1 100 ? -15.869 -6.412 8.960 1.00 97.12 100 VAL A N 1
ATOM 755 C CA . VAL A 1 100 ? -14.528 -5.949 8.592 1.00 97.12 100 VAL A CA 1
ATOM 756 C C . VAL A 1 100 ? -14.124 -4.839 9.552 1.00 97.12 100 VAL A C 1
ATOM 758 O O . VAL A 1 100 ? -14.722 -3.757 9.549 1.00 97.12 100 VAL A O 1
ATOM 761 N N . LEU A 1 101 ? -13.088 -5.097 10.342 1.00 96.56 101 LEU A N 1
ATOM 762 C CA . LEU A 1 101 ? -12.517 -4.128 11.267 1.00 96.56 101 LEU A CA 1
ATOM 763 C C . LEU A 1 101 ? -11.371 -3.361 10.606 1.00 96.56 101 LEU A C 1
ATOM 765 O O . LEU A 1 101 ? -10.585 -3.914 9.838 1.00 96.56 101 LEU A O 1
ATOM 769 N N . SER A 1 102 ? -11.266 -2.082 10.928 1.00 95.38 102 SER A N 1
ATOM 770 C CA . SER A 1 102 ? -10.175 -1.205 10.534 1.00 95.38 102 SER A CA 1
ATOM 771 C C . SER A 1 102 ? -9.463 -0.723 11.787 1.00 95.38 102 SER A C 1
ATOM 773 O O . SER A 1 102 ? -10.065 -0.095 12.655 1.00 95.38 102 SER A O 1
ATOM 775 N N . GLY A 1 103 ? -8.178 -1.048 11.880 1.00 93.31 103 GLY A N 1
ATOM 776 C CA . GLY A 1 103 ? -7.269 -0.429 12.832 1.00 93.31 103 GLY A CA 1
ATOM 777 C C . GLY A 1 103 ? -6.558 0.773 12.221 1.00 93.31 103 GLY A C 1
ATOM 778 O O . GLY A 1 103 ? -6.749 1.123 11.055 1.00 93.31 103 GLY A O 1
ATOM 779 N N . ALA A 1 104 ? -5.690 1.372 13.016 1.00 90.25 104 ALA A N 1
ATOM 780 C CA . ALA A 1 104 ? -4.740 2.375 12.598 1.00 90.25 104 ALA A CA 1
ATOM 781 C C . ALA A 1 104 ? -3.323 1.803 12.588 1.00 90.25 104 ALA A C 1
ATOM 783 O O . ALA A 1 104 ? -2.956 1.010 13.452 1.00 90.25 104 ALA A O 1
ATOM 784 N N . GLY A 1 105 ? -2.522 2.240 11.619 1.00 90.50 105 GLY A N 1
ATOM 785 C CA . GLY A 1 105 ? -1.084 1.996 11.619 1.00 90.50 105 GLY A CA 1
ATOM 786 C C . GLY A 1 105 ? -0.333 3.011 12.480 1.00 90.50 105 GLY A C 1
ATOM 787 O O . GLY A 1 105 ? -0.865 4.055 12.863 1.00 90.50 105 GLY A O 1
ATOM 788 N N . VAL A 1 106 ? 0.943 2.726 12.732 1.00 91.38 106 VAL A N 1
ATOM 789 C CA . VAL A 1 106 ? 1.860 3.692 13.341 1.00 91.38 106 VAL A CA 1
ATOM 790 C C . VAL A 1 106 ? 2.151 4.801 12.326 1.00 91.38 106 VAL A C 1
ATOM 792 O O . VAL A 1 106 ? 2.725 4.547 11.270 1.00 91.38 106 VAL A O 1
ATOM 795 N N . SER A 1 107 ? 1.744 6.031 12.639 1.00 92.81 107 SER A N 1
ATOM 796 C CA . SER A 1 107 ? 1.965 7.222 11.812 1.00 92.81 107 SER A CA 1
ATOM 797 C C . SER A 1 107 ? 2.896 8.225 12.500 1.00 92.81 107 SER A C 1
ATOM 799 O O . SER A 1 107 ? 3.197 8.107 13.688 1.00 92.81 107 SER A O 1
ATOM 801 N N . ALA A 1 108 ? 3.304 9.270 11.773 1.00 93.19 108 ALA A N 1
ATOM 802 C CA . ALA A 1 108 ? 4.078 10.392 12.316 1.00 93.19 108 ALA A CA 1
ATOM 803 C C . ALA A 1 108 ? 3.354 11.180 13.430 1.00 93.19 108 ALA A C 1
ATOM 805 O O . ALA A 1 108 ? 3.966 12.004 14.109 1.00 93.19 108 ALA A O 1
ATOM 806 N N . TYR A 1 109 ? 2.054 10.937 13.614 1.00 95.50 109 TYR A N 1
ATOM 807 C CA . TYR A 1 109 ? 1.230 11.550 14.655 1.00 95.50 109 TYR A CA 1
ATOM 808 C C . TYR A 1 109 ? 0.729 10.530 15.675 1.00 95.50 109 TYR A C 1
ATOM 810 O O . TYR A 1 109 ? -0.131 10.869 16.484 1.00 95.50 109 TYR A O 1
ATOM 818 N N . ALA A 1 110 ? 1.216 9.288 15.632 1.00 95.38 110 ALA A N 1
ATOM 819 C CA . ALA A 1 110 ? 0.791 8.250 16.555 1.00 95.38 110 ALA A CA 1
ATOM 820 C C . ALA A 1 110 ? 1.090 8.641 18.009 1.00 95.38 110 ALA A C 1
ATOM 822 O O . ALA A 1 110 ? 2.191 9.075 18.355 1.00 95.38 110 ALA A O 1
ATOM 823 N N . ARG A 1 111 ? 0.099 8.436 18.873 1.00 95.31 111 ARG A N 1
ATOM 824 C CA . ARG A 1 111 ? 0.233 8.525 20.320 1.00 95.31 111 ARG A CA 1
ATOM 825 C C . ARG A 1 111 ? 0.884 7.246 20.828 1.00 95.31 111 ARG A C 1
ATOM 827 O O . ARG A 1 111 ? 0.357 6.150 20.636 1.00 95.31 111 ARG A O 1
ATOM 834 N N . PHE A 1 112 ? 1.995 7.406 21.534 1.00 95.88 112 PHE A N 1
ATOM 835 C CA . PHE A 1 112 ? 2.664 6.315 22.230 1.00 95.88 112 PHE A CA 1
ATOM 836 C C . PHE A 1 112 ? 2.432 6.409 23.731 1.00 95.88 112 PHE A C 1
ATOM 838 O O . PHE A 1 112 ? 2.364 7.495 24.305 1.00 95.88 112 PHE A O 1
ATOM 845 N N . HIS A 1 113 ? 2.363 5.247 24.365 1.00 96.56 113 HIS A N 1
ATOM 846 C CA . HIS A 1 113 ? 2.236 5.093 25.805 1.00 96.56 113 HIS A CA 1
ATOM 847 C C . HIS A 1 113 ? 3.538 4.550 26.385 1.00 96.56 113 HIS A C 1
ATOM 849 O O . HIS A 1 113 ? 4.231 3.756 25.750 1.00 96.56 113 HIS A O 1
ATOM 855 N N . ALA A 1 114 ? 3.861 4.959 27.611 1.00 96.62 114 ALA A N 1
ATOM 856 C CA . ALA A 1 114 ? 5.096 4.554 28.287 1.00 96.62 114 ALA A CA 1
ATOM 857 C C . ALA A 1 114 ? 5.076 3.102 28.801 1.00 96.62 114 ALA A C 1
ATOM 859 O O . ALA A 1 114 ? 6.090 2.589 29.257 1.00 96.62 114 ALA A O 1
ATOM 860 N N . SER A 1 115 ? 3.909 2.453 28.818 1.00 96.44 115 SER A N 1
ATOM 861 C CA . SER A 1 115 ? 3.772 1.066 29.263 1.00 96.44 115 SER A CA 1
ATOM 862 C C . SER A 1 115 ? 2.472 0.445 28.761 1.00 96.44 115 SER A C 1
ATOM 864 O O . SER A 1 115 ? 1.497 1.150 28.496 1.00 96.44 115 SER A O 1
ATOM 866 N N . ARG A 1 116 ? 2.416 -0.890 28.750 1.00 95.31 116 ARG A N 1
ATOM 867 C CA . ARG A 1 116 ? 1.176 -1.645 28.519 1.00 95.31 116 ARG A CA 1
ATOM 868 C C . ARG A 1 116 ? 0.066 -1.281 29.512 1.00 95.31 116 ARG A C 1
ATOM 870 O O . ARG A 1 116 ? -1.083 -1.144 29.116 1.00 95.31 116 ARG A O 1
ATOM 877 N N . ALA A 1 117 ? 0.410 -1.062 30.782 1.00 95.94 117 ALA A N 1
ATOM 878 C CA . ALA A 1 117 ? -0.559 -0.659 31.802 1.00 95.94 117 ALA A CA 1
ATOM 879 C C . ALA A 1 117 ? -1.184 0.716 31.495 1.00 95.94 117 ALA A C 1
ATOM 881 O O . ALA A 1 117 ? -2.367 0.932 31.744 1.00 95.94 117 ALA A O 1
ATOM 882 N N . ALA A 1 118 ? -0.415 1.640 30.908 1.00 96.81 118 ALA A N 1
ATOM 883 C CA . ALA A 1 118 ? -0.955 2.914 30.438 1.00 96.81 118 ALA A CA 1
ATOM 884 C C . ALA A 1 118 ? -1.934 2.723 29.263 1.00 96.81 118 ALA A C 1
ATOM 886 O O . ALA A 1 118 ? -2.986 3.358 29.257 1.00 96.81 118 ALA A O 1
ATOM 887 N N . CYS A 1 119 ? -1.654 1.799 28.334 1.00 97.38 119 CYS A N 1
ATOM 888 C CA . CYS A 1 119 ? -2.615 1.428 27.291 1.00 97.38 119 CYS A CA 1
ATOM 889 C C . CYS A 1 119 ? -3.905 0.840 27.881 1.00 97.38 119 CYS A C 1
ATOM 891 O O . CYS A 1 119 ? -4.992 1.231 27.474 1.00 97.38 119 CYS A O 1
ATOM 893 N N . GLU A 1 120 ? -3.803 -0.064 28.858 1.00 96.81 120 GLU A N 1
ATOM 894 C CA . GLU A 1 120 ? -4.967 -0.669 29.525 1.00 96.81 120 GLU A CA 1
ATOM 895 C C . GLU A 1 120 ? -5.836 0.389 30.222 1.00 96.81 120 GLU A C 1
ATOM 897 O O . GLU A 1 120 ? -7.057 0.386 30.067 1.00 96.81 120 GLU A O 1
ATOM 902 N N . ASN A 1 121 ? -5.217 1.349 30.915 1.00 96.62 121 ASN A N 1
ATOM 903 C CA . ASN A 1 121 ? -5.928 2.481 31.517 1.00 96.62 121 ASN A CA 1
ATOM 904 C C . ASN A 1 121 ? -6.672 3.320 30.472 1.00 96.62 121 ASN A C 1
ATOM 906 O O . ASN A 1 121 ? -7.805 3.739 30.706 1.00 96.62 121 ASN A O 1
ATOM 910 N N . GLU A 1 122 ? -6.056 3.544 29.314 1.00 97.75 122 GLU A N 1
ATOM 911 C CA . GLU A 1 122 ? -6.671 4.294 28.225 1.00 97.75 122 GLU A CA 1
ATOM 912 C C . GLU A 1 122 ? -7.841 3.528 27.588 1.00 97.75 122 GLU A C 1
ATOM 914 O O . GLU A 1 122 ? -8.879 4.134 27.323 1.00 97.75 122 GLU A O 1
ATOM 919 N N . ILE A 1 123 ? -7.734 2.199 27.436 1.00 97.62 123 ILE A N 1
ATOM 920 C CA . ILE A 1 123 ? -8.851 1.326 27.031 1.00 97.62 123 ILE A CA 1
ATOM 921 C C . ILE A 1 123 ? -10.017 1.480 28.014 1.00 97.62 123 ILE A C 1
ATOM 923 O O . ILE A 1 123 ? -11.151 1.724 27.600 1.00 97.62 123 ILE A O 1
ATOM 927 N N . PHE A 1 124 ? -9.759 1.383 29.322 1.00 96.69 124 PHE A N 1
ATOM 928 C CA . PHE A 1 124 ? -10.809 1.554 30.329 1.00 96.69 124 PHE A CA 1
ATOM 929 C C . PHE A 1 124 ? -11.467 2.928 30.250 1.00 96.69 124 PHE A C 1
ATOM 931 O O . PHE A 1 124 ? -12.692 3.022 30.340 1.00 96.69 124 PHE A O 1
ATOM 938 N N . ARG A 1 125 ? -10.671 3.980 30.045 1.00 97.62 125 ARG A N 1
ATOM 939 C CA . ARG A 1 125 ? -11.162 5.351 29.921 1.00 97.62 125 ARG A CA 1
ATOM 940 C C . ARG A 1 125 ? -12.120 5.503 28.737 1.00 97.62 125 ARG A C 1
ATOM 942 O O . ARG A 1 125 ? -13.254 5.929 28.934 1.00 97.62 125 ARG A O 1
ATOM 949 N N . VAL A 1 126 ? -11.712 5.113 27.525 1.00 98.00 126 VAL A N 1
ATOM 950 C CA . VAL A 1 126 ? -12.550 5.278 26.316 1.00 98.00 126 VAL A CA 1
ATOM 951 C C . VAL A 1 126 ? -13.806 4.408 26.330 1.00 98.00 126 VAL A C 1
ATOM 953 O O . VAL A 1 126 ? -14.815 4.753 25.717 1.00 98.00 126 VAL A O 1
ATOM 956 N N . VAL A 1 127 ? -13.767 3.278 27.038 1.00 97.31 127 VAL A N 1
ATOM 957 C CA . VAL A 1 127 ? -14.941 2.427 27.259 1.00 97.31 127 VAL A CA 1
ATOM 958 C C . VAL A 1 127 ? -15.888 3.073 28.258 1.00 97.31 127 VAL A C 1
ATOM 960 O O . VAL A 1 127 ? -17.085 3.121 27.997 1.00 97.31 127 VAL A O 1
ATOM 963 N N . ALA A 1 128 ? -15.379 3.609 29.367 1.00 97.06 128 ALA A N 1
ATOM 964 C CA . ALA A 1 128 ? -16.202 4.294 30.361 1.00 97.06 128 ALA A CA 1
ATOM 965 C C . ALA A 1 128 ? -16.878 5.556 29.799 1.00 97.06 128 ALA A C 1
ATOM 967 O O . ALA A 1 128 ? -18.019 5.846 30.147 1.00 97.06 128 ALA A O 1
ATOM 968 N N . GLU A 1 129 ? -16.189 6.282 28.919 1.00 97.88 129 GLU A N 1
ATOM 969 C CA . GLU A 1 129 ? -16.698 7.497 28.272 1.00 97.88 129 GLU A CA 1
ATOM 970 C C . GLU A 1 129 ? -17.577 7.224 27.039 1.00 97.88 129 GLU A C 1
ATOM 972 O O . GLU A 1 129 ? -18.163 8.159 26.505 1.00 97.88 129 GLU A O 1
ATOM 977 N N . ASP A 1 130 ? -17.677 5.968 26.588 1.00 97.75 130 ASP A N 1
ATOM 978 C CA . ASP A 1 130 ? -18.360 5.578 25.345 1.00 97.75 130 ASP A CA 1
ATOM 979 C C . ASP A 1 130 ? -17.888 6.389 24.121 1.00 97.75 130 ASP A C 1
ATOM 981 O O . ASP A 1 130 ? -18.671 6.938 23.347 1.00 97.75 130 ASP A O 1
ATOM 985 N N . VAL A 1 131 ? -16.566 6.479 23.951 1.00 97.75 131 VAL A N 1
ATOM 986 C CA . VAL A 1 131 ? -15.920 7.160 22.817 1.00 97.75 131 VAL A CA 1
ATOM 987 C C . VAL A 1 131 ? -14.953 6.227 22.093 1.00 97.75 131 VAL A C 1
ATOM 989 O O . VAL A 1 131 ? -14.399 5.299 22.686 1.00 97.75 131 VAL A O 1
ATOM 992 N N . TRP A 1 132 ? -14.751 6.451 20.793 1.00 97.31 132 TRP A N 1
ATOM 993 C CA . TRP A 1 132 ? -13.713 5.757 20.029 1.00 97.31 132 TRP A CA 1
ATOM 994 C C . TRP A 1 132 ? -12.331 6.235 20.475 1.00 97.31 132 TRP A C 1
ATOM 996 O O . TRP A 1 132 ? -12.118 7.432 20.691 1.00 97.31 132 TRP A O 1
ATOM 1006 N N . TYR A 1 133 ? -11.379 5.316 20.600 1.00 97.56 133 TYR A N 1
ATOM 1007 C CA . TYR A 1 133 ? -10.004 5.673 20.909 1.00 97.56 133 TYR A CA 1
ATOM 1008 C C . TYR A 1 133 ? -9.356 6.434 19.748 1.00 97.56 133 TYR A C 1
ATOM 1010 O O . TYR A 1 133 ? -9.382 6.011 18.591 1.00 97.56 133 TYR A O 1
ATOM 1018 N N . GLN A 1 134 ? -8.715 7.554 20.078 1.00 96.12 134 GLN A N 1
ATOM 1019 C CA . GLN A 1 134 ? -7.951 8.346 19.128 1.00 96.12 134 GLN A CA 1
ATOM 1020 C C . GLN A 1 134 ? -6.466 7.981 19.223 1.00 96.12 134 GLN A C 1
ATOM 1022 O O . GLN A 1 134 ? -5.772 8.386 20.154 1.00 96.12 134 GLN A O 1
ATOM 1027 N N . HIS A 1 135 ? -5.984 7.229 18.233 1.00 95.31 135 HIS A N 1
ATOM 1028 C CA . HIS A 1 135 ? -4.593 6.773 18.159 1.00 95.31 135 HIS A CA 1
ATOM 1029 C C . HIS A 1 135 ? -3.594 7.874 17.796 1.00 95.31 135 HIS A C 1
ATOM 1031 O O . HIS A 1 135 ? -2.394 7.671 17.944 1.00 95.31 135 HIS A O 1
ATOM 1037 N N . GLU A 1 136 ? -4.060 9.024 17.314 1.00 95.19 136 GLU A N 1
ATOM 1038 C CA . GLU A 1 136 ? -3.204 10.158 16.978 1.00 95.19 136 GLU A CA 1
ATOM 1039 C C . GLU A 1 136 ? -3.172 11.175 18.116 1.00 95.19 136 GLU A C 1
ATOM 1041 O O . GLU A 1 136 ? -4.149 11.348 18.849 1.00 95.19 136 GLU A O 1
ATOM 1046 N N . ASP A 1 137 ? -2.064 11.896 18.236 1.00 94.50 137 ASP A N 1
ATOM 1047 C CA . ASP A 1 137 ? -1.933 13.034 19.131 1.00 94.50 137 ASP A CA 1
ATOM 1048 C C . ASP A 1 137 ? -2.319 14.345 18.410 1.00 94.50 137 ASP A C 1
ATOM 1050 O O . ASP A 1 137 ? -1.580 14.832 17.543 1.00 94.50 137 ASP A O 1
ATOM 1054 N N . PRO A 1 138 ? -3.465 14.972 18.756 1.00 92.75 138 PRO A N 1
ATOM 1055 C CA . PRO A 1 138 ? -3.867 16.246 18.167 1.00 92.75 138 PRO A CA 1
ATOM 1056 C C . PRO A 1 138 ? -2.926 17.401 18.514 1.00 92.75 138 PRO A C 1
ATOM 1058 O O . PRO A 1 138 ? -2.992 18.443 17.856 1.00 92.75 138 PRO A O 1
ATOM 1061 N N . ALA A 1 139 ? -2.116 17.284 19.571 1.00 94.12 139 ALA A N 1
ATOM 1062 C CA . ALA A 1 139 ? -1.104 18.278 19.902 1.00 94.12 139 ALA A CA 1
ATOM 1063 C C . ALA A 1 139 ? 0.032 18.237 18.875 1.00 94.12 139 ALA A C 1
ATOM 1065 O O . ALA A 1 139 ? 0.315 19.271 18.281 1.00 94.12 139 ALA A O 1
ATOM 1066 N N . LEU A 1 140 ? 0.567 17.051 18.550 1.00 92.31 140 LEU A N 1
ATOM 1067 C CA . LEU A 1 140 ? 1.604 16.890 17.515 1.00 92.31 140 LEU A CA 1
ATOM 1068 C C . LEU A 1 140 ? 1.140 17.375 16.136 1.00 92.31 140 LEU A C 1
ATOM 1070 O O . LEU A 1 140 ? 1.898 17.994 15.392 1.00 92.31 140 LEU A O 1
ATOM 1074 N N . LYS A 1 141 ? -0.133 17.151 15.789 1.00 91.69 141 LYS A N 1
ATOM 1075 C CA . LYS A 1 141 ? -0.703 17.667 14.531 1.00 91.69 141 LYS A CA 1
ATOM 1076 C C . LYS A 1 141 ? -0.721 19.192 14.446 1.00 91.69 141 LYS A C 1
ATOM 1078 O O . LYS A 1 141 ? -0.668 19.740 13.350 1.00 91.69 141 LYS A O 1
ATOM 1083 N N . ARG A 1 142 ? -0.842 19.869 15.586 1.00 94.94 142 ARG A N 1
ATOM 1084 C CA . ARG A 1 142 ? -0.911 21.334 15.675 1.00 94.94 142 ARG A CA 1
ATOM 1085 C C . ARG A 1 142 ? 0.425 21.972 16.040 1.00 94.94 142 ARG A C 1
ATOM 1087 O O . ARG A 1 142 ? 0.518 23.194 16.002 1.00 94.94 142 ARG A O 1
ATOM 1094 N N . ASP A 1 143 ? 1.422 21.170 16.390 1.00 96.69 143 ASP A N 1
ATOM 1095 C CA . ASP A 1 143 ? 2.751 21.633 16.758 1.00 96.69 143 ASP A CA 1
ATOM 1096 C C . ASP A 1 143 ? 3.536 22.057 15.501 1.00 96.69 143 ASP A C 1
ATOM 1098 O O . ASP A 1 143 ? 3.893 21.200 14.685 1.00 96.69 143 ASP A O 1
ATOM 1102 N N . PRO A 1 144 ? 3.810 23.363 15.315 1.00 96.50 144 PRO A N 1
ATOM 1103 C CA . PRO A 1 144 ? 4.516 23.850 14.137 1.00 96.50 144 PRO A CA 1
ATOM 1104 C C . PRO A 1 144 ? 5.953 23.324 14.041 1.00 96.50 144 PRO A C 1
ATOM 1106 O O . PRO A 1 144 ? 6.444 23.157 12.924 1.00 96.50 144 PRO A O 1
ATOM 1109 N N . GLU A 1 145 ? 6.622 23.037 15.162 1.00 96.88 145 GLU A N 1
ATOM 1110 C CA . GLU A 1 145 ? 7.990 22.505 15.153 1.00 96.88 145 GLU A CA 1
ATOM 1111 C C . GLU A 1 145 ? 8.000 21.063 14.645 1.00 96.88 145 GLU A C 1
ATOM 1113 O O . GLU A 1 145 ? 8.787 20.722 13.758 1.00 96.88 145 GLU A O 1
ATOM 1118 N N . HIS A 1 146 ? 7.062 20.241 15.124 1.00 93.62 146 HIS A N 1
ATOM 1119 C CA . HIS A 1 146 ? 6.876 18.874 14.635 1.00 93.62 146 HIS A CA 1
ATOM 1120 C C . HIS A 1 146 ? 6.530 18.844 13.142 1.00 93.62 146 HIS A C 1
ATOM 1122 O O . HIS A 1 146 ? 7.127 18.080 12.383 1.00 93.62 146 HIS A O 1
ATOM 1128 N N . GLN A 1 147 ? 5.619 19.712 12.683 1.00 94.25 147 GLN A N 1
ATOM 1129 C CA . GLN A 1 147 ? 5.284 19.796 11.254 1.00 94.25 147 GLN A CA 1
ATOM 1130 C C . GLN A 1 147 ? 6.482 20.228 10.402 1.00 94.25 147 GLN A C 1
ATOM 1132 O O . GLN A 1 147 ? 6.700 19.674 9.324 1.00 94.25 147 GLN A O 1
ATOM 1137 N N . ALA A 1 148 ? 7.274 21.195 10.872 1.00 96.19 148 ALA A N 1
ATOM 1138 C CA . ALA A 1 148 ? 8.476 21.631 10.169 1.00 96.19 148 ALA A CA 1
ATOM 1139 C C . ALA A 1 148 ? 9.521 20.507 10.083 1.00 96.19 148 ALA A C 1
ATOM 1141 O O . ALA A 1 148 ? 10.130 20.323 9.028 1.00 96.19 148 ALA A O 1
ATOM 1142 N N . ALA A 1 149 ? 9.691 19.725 11.153 1.00 95.75 149 ALA A N 1
ATOM 1143 C CA . ALA A 1 149 ? 10.586 18.572 11.170 1.00 95.75 149 ALA A CA 1
ATOM 1144 C C . ALA A 1 149 ? 10.153 17.488 10.169 1.00 95.75 149 ALA A C 1
ATOM 1146 O O . ALA A 1 149 ? 10.985 17.022 9.389 1.00 95.75 149 ALA A O 1
ATOM 1147 N N . LEU A 1 150 ? 8.860 17.142 10.124 1.00 93.81 150 LEU A N 1
ATOM 1148 C CA . LEU A 1 150 ? 8.326 16.195 9.136 1.00 93.81 150 LEU A CA 1
ATOM 1149 C C . LEU A 1 150 ? 8.500 16.709 7.706 1.00 93.81 150 LEU A C 1
ATOM 1151 O O . LEU A 1 150 ? 8.973 15.978 6.843 1.00 93.81 150 LEU A O 1
ATOM 1155 N N . ALA A 1 151 ? 8.199 17.984 7.454 1.00 94.44 151 ALA A N 1
ATOM 1156 C CA . ALA A 1 151 ? 8.376 18.577 6.132 1.00 94.44 151 ALA A CA 1
ATOM 1157 C C . ALA A 1 151 ? 9.848 18.572 5.682 1.00 94.44 151 ALA A C 1
ATOM 1159 O O . ALA A 1 151 ? 10.132 18.337 4.504 1.00 94.44 151 ALA A O 1
ATOM 1160 N N . ALA A 1 152 ? 10.782 18.815 6.607 1.00 96.12 152 ALA A N 1
ATOM 1161 C CA . ALA A 1 152 ? 12.215 18.746 6.345 1.00 96.12 152 ALA A CA 1
ATOM 1162 C C . ALA A 1 152 ? 12.675 17.309 6.058 1.00 96.12 152 ALA A C 1
ATOM 1164 O O . ALA A 1 152 ? 13.432 17.099 5.109 1.00 96.12 152 ALA A O 1
ATOM 1165 N N . GLN A 1 153 ? 12.189 16.325 6.822 1.00 94.19 153 GLN A N 1
ATOM 1166 C CA . GLN A 1 153 ? 12.450 14.909 6.565 1.00 94.19 153 GLN A CA 1
ATOM 1167 C C . GLN A 1 153 ? 11.919 14.493 5.189 1.00 94.19 153 GLN A C 1
ATOM 1169 O O . GLN A 1 153 ? 12.684 13.985 4.374 1.00 94.19 153 GLN A O 1
ATOM 1174 N N . ASP A 1 154 ? 10.657 14.792 4.889 1.00 92.75 154 ASP A N 1
ATOM 1175 C CA . ASP A 1 154 ? 10.036 14.504 3.596 1.00 92.75 154 ASP A CA 1
ATOM 1176 C C . ASP A 1 154 ? 10.805 15.155 2.435 1.00 92.75 154 ASP A C 1
ATOM 1178 O O . ASP A 1 154 ? 10.950 14.576 1.357 1.00 92.75 154 ASP A O 1
ATOM 1182 N N . ALA A 1 155 ? 11.286 16.389 2.620 1.00 94.62 155 ALA A N 1
ATOM 1183 C CA . ALA A 1 155 ? 12.102 17.075 1.624 1.00 94.62 155 ALA A CA 1
ATOM 1184 C C . ALA A 1 155 ? 13.446 16.365 1.413 1.00 94.62 155 ALA A C 1
ATOM 1186 O O . ALA A 1 155 ? 13.826 16.133 0.265 1.00 94.62 155 ALA A O 1
ATOM 1187 N N . ALA A 1 156 ? 14.119 15.969 2.495 1.00 95.38 156 ALA A N 1
ATOM 1188 C CA . ALA A 1 156 ? 15.378 15.234 2.438 1.00 95.38 156 ALA A CA 1
ATOM 1189 C C . ALA A 1 156 ? 15.212 13.844 1.798 1.00 95.38 156 ALA A C 1
ATOM 1191 O O . ALA A 1 156 ? 16.038 13.450 0.974 1.00 95.38 156 ALA A O 1
ATOM 1192 N N . GLU A 1 157 ? 14.137 13.118 2.115 1.00 92.88 157 GLU A N 1
ATOM 1193 C CA . GLU A 1 157 ? 13.808 11.823 1.506 1.00 92.88 157 GLU A CA 1
ATOM 1194 C C . GLU A 1 157 ? 13.511 11.967 0.011 1.00 92.88 157 GLU A C 1
ATOM 1196 O O . GLU A 1 157 ? 14.052 11.211 -0.799 1.00 92.88 157 GLU A O 1
ATOM 1201 N N . ARG A 1 158 ? 12.725 12.978 -0.387 1.00 90.94 158 ARG A N 1
ATOM 1202 C CA . ARG A 1 158 ? 12.485 13.289 -1.806 1.00 90.94 158 ARG A CA 1
ATOM 1203 C C . ARG A 1 158 ? 13.775 13.637 -2.540 1.00 90.94 158 ARG A C 1
ATOM 1205 O O . ARG A 1 158 ? 13.982 13.146 -3.647 1.00 90.94 158 ARG A O 1
ATOM 1212 N N . GLU A 1 159 ? 14.647 14.448 -1.946 1.00 92.12 159 GLU A N 1
ATOM 1213 C CA . GLU A 1 159 ? 15.940 14.799 -2.540 1.00 92.12 159 GLU A CA 1
ATOM 1214 C C . GLU A 1 159 ? 16.854 13.570 -2.663 1.00 92.12 159 GLU A C 1
ATOM 1216 O O . GLU A 1 159 ? 17.479 13.354 -3.703 1.00 92.12 159 GLU A O 1
ATOM 1221 N N . ALA A 1 160 ? 16.926 12.729 -1.629 1.00 91.56 160 ALA A N 1
ATOM 1222 C CA . ALA A 1 160 ? 17.686 11.482 -1.661 1.00 91.56 160 ALA A CA 1
ATOM 1223 C C . ALA A 1 160 ? 17.160 10.529 -2.744 1.00 91.56 160 ALA A C 1
ATOM 1225 O O . ALA A 1 160 ? 17.947 9.997 -3.529 1.00 91.56 160 ALA A O 1
ATOM 1226 N N . TYR A 1 161 ? 15.839 10.375 -2.841 1.00 87.69 161 TYR A N 1
ATOM 1227 C CA . TYR A 1 161 ? 15.185 9.581 -3.876 1.00 87.69 161 TYR A CA 1
ATOM 1228 C C . TYR A 1 161 ? 15.477 10.113 -5.284 1.00 87.69 161 TYR A C 1
ATOM 1230 O O . TYR A 1 161 ? 15.848 9.345 -6.170 1.00 87.69 161 TYR A O 1
ATOM 1238 N N . GLN A 1 162 ? 15.372 11.429 -5.494 1.00 85.88 162 GLN A N 1
ATOM 1239 C CA . GLN A 1 162 ? 15.689 12.063 -6.775 1.00 85.88 162 GLN A CA 1
ATOM 1240 C C . GLN A 1 162 ? 17.158 11.867 -7.159 1.00 85.88 162 GLN A C 1
ATOM 1242 O O . GLN A 1 162 ? 17.440 11.503 -8.300 1.00 85.88 162 GLN A O 1
ATOM 1247 N N . ARG A 1 163 ? 18.094 12.037 -6.217 1.00 88.25 163 ARG A N 1
ATOM 1248 C CA . ARG A 1 163 ? 19.523 11.773 -6.456 1.00 88.25 163 ARG A CA 1
ATOM 1249 C C . ARG A 1 163 ? 19.783 10.310 -6.803 1.00 88.25 163 ARG A C 1
ATOM 1251 O O . ARG A 1 163 ? 20.540 10.039 -7.733 1.00 88.25 163 ARG A O 1
ATOM 1258 N N . ALA A 1 164 ? 19.137 9.374 -6.107 1.00 86.69 164 ALA A N 1
ATOM 1259 C CA . ALA A 1 164 ? 19.240 7.949 -6.411 1.00 86.69 164 ALA A CA 1
ATOM 1260 C C . ALA A 1 164 ? 18.708 7.633 -7.819 1.00 86.69 164 ALA A C 1
ATOM 1262 O O . ALA A 1 164 ? 19.394 6.967 -8.594 1.00 86.69 164 ALA A O 1
ATOM 1263 N N . GLN A 1 165 ? 17.543 8.174 -8.195 1.00 84.12 165 GLN A N 1
ATOM 1264 C CA . GLN A 1 165 ? 17.007 8.026 -9.551 1.00 84.12 165 GLN A CA 1
ATOM 1265 C C . GLN A 1 165 ? 17.926 8.632 -10.618 1.00 84.12 165 GLN A C 1
ATOM 1267 O O . GLN A 1 165 ? 18.148 8.013 -11.658 1.00 84.12 165 GLN A O 1
ATOM 1272 N N . GLN A 1 166 ? 18.471 9.828 -10.381 1.00 84.62 166 GLN A N 1
ATOM 1273 C CA . GLN A 1 166 ? 19.402 10.479 -11.307 1.00 84.62 166 GLN A CA 1
ATOM 1274 C C . GLN A 1 166 ? 20.676 9.654 -11.492 1.00 84.62 166 GLN A C 1
ATOM 1276 O O . GLN A 1 166 ? 21.120 9.480 -12.625 1.00 84.62 166 GLN A O 1
ATOM 1281 N N . ALA A 1 167 ? 21.231 9.102 -10.409 1.00 86.69 167 ALA A N 1
ATOM 1282 C CA . ALA A 1 167 ? 22.395 8.224 -10.467 1.00 86.69 167 ALA A CA 1
ATOM 1283 C C . ALA A 1 167 ? 22.103 6.948 -11.275 1.00 86.69 167 ALA A C 1
ATOM 1285 O O . ALA A 1 167 ? 22.872 6.610 -12.175 1.00 86.69 167 ALA A O 1
ATOM 1286 N N . GLN A 1 168 ? 20.959 6.298 -11.032 1.00 86.19 168 GLN A N 1
ATOM 1287 C CA . GLN A 1 168 ? 20.521 5.128 -11.804 1.00 86.19 168 GLN A CA 1
ATOM 1288 C C . GLN A 1 168 ? 20.335 5.456 -13.292 1.00 86.19 168 GLN A C 1
ATOM 1290 O O . GLN A 1 168 ? 20.777 4.698 -14.156 1.00 86.19 168 GLN A O 1
ATOM 1295 N N . CYS A 1 169 ? 19.724 6.602 -13.612 1.00 86.31 169 CYS A N 1
ATOM 1296 C CA . CYS A 1 169 ? 19.568 7.046 -14.996 1.00 86.31 169 CYS A CA 1
ATOM 1297 C C . CYS A 1 169 ? 20.926 7.326 -15.652 1.00 86.31 169 CYS A C 1
ATOM 1299 O O . CYS A 1 169 ? 21.147 6.910 -16.787 1.00 86.31 169 CYS A O 1
ATOM 1301 N N . ALA A 1 170 ? 21.846 7.997 -14.955 1.00 88.06 170 ALA A N 1
ATOM 1302 C CA . ALA A 1 170 ? 23.183 8.289 -15.468 1.00 88.06 170 ALA A CA 1
ATOM 1303 C C . ALA A 1 170 ? 23.971 7.005 -15.774 1.00 88.06 170 ALA A C 1
ATOM 1305 O O . ALA A 1 170 ? 24.576 6.898 -16.842 1.00 88.06 170 ALA A O 1
ATOM 1306 N N . GLU A 1 171 ? 23.905 6.010 -14.889 1.00 91.12 171 GLU A N 1
ATOM 1307 C CA . GLU A 1 171 ? 24.505 4.693 -15.113 1.00 91.12 171 GLU A CA 1
ATOM 1308 C C . GLU A 1 171 ? 23.873 3.988 -16.325 1.00 91.12 171 GLU A C 1
ATOM 1310 O O . GLU A 1 171 ? 24.576 3.488 -17.205 1.00 91.12 171 GLU A O 1
ATOM 1315 N N . ALA A 1 172 ? 22.543 4.019 -16.441 1.00 92.69 172 ALA A N 1
ATOM 1316 C CA . ALA A 1 172 ? 21.828 3.421 -17.565 1.00 92.69 172 ALA A CA 1
ATOM 1317 C C . ALA A 1 172 ? 22.159 4.090 -18.910 1.00 92.69 172 ALA A C 1
ATOM 1319 O O . ALA A 1 172 ? 22.188 3.425 -19.947 1.00 92.69 172 ALA A O 1
ATOM 1320 N N . LEU A 1 173 ? 22.436 5.396 -18.924 1.00 93.31 173 LEU A N 1
ATOM 1321 C CA . LEU A 1 173 ? 22.843 6.131 -20.129 1.00 93.31 173 LEU A CA 1
ATOM 1322 C C . LEU A 1 173 ? 24.249 5.772 -20.621 1.00 93.31 173 LEU A C 1
ATOM 1324 O O . LEU A 1 173 ? 24.554 6.036 -21.789 1.00 93.31 173 LEU A O 1
ATOM 1328 N N . ALA A 1 174 ? 25.082 5.167 -19.770 1.00 91.56 174 ALA A N 1
ATOM 1329 C CA . ALA A 1 174 ? 26.378 4.625 -20.166 1.00 91.56 174 ALA A CA 1
ATOM 1330 C C . ALA A 1 174 ? 26.253 3.285 -20.915 1.00 91.56 174 ALA A C 1
ATOM 1332 O O . ALA A 1 174 ? 27.192 2.879 -21.602 1.00 91.56 174 ALA A O 1
ATOM 1333 N N . ALA A 1 175 ? 25.102 2.602 -20.824 1.00 89.50 175 ALA A N 1
ATOM 1334 C CA . ALA A 1 175 ? 24.866 1.368 -21.563 1.00 89.50 175 ALA A CA 1
ATOM 1335 C C . ALA A 1 175 ? 24.851 1.638 -23.083 1.00 89.50 175 ALA A C 1
ATOM 1337 O O . ALA A 1 175 ? 24.179 2.567 -23.543 1.00 89.50 175 ALA A O 1
ATOM 1338 N N . PRO A 1 176 ? 25.565 0.839 -23.894 1.00 89.00 176 PRO A N 1
ATOM 1339 C CA . PRO A 1 176 ? 25.597 1.032 -25.336 1.00 89.00 176 PRO A CA 1
ATOM 1340 C C . PRO A 1 176 ? 24.355 0.455 -26.033 1.00 89.00 176 PRO A C 1
ATOM 1342 O O . PRO A 1 176 ? 23.721 -0.497 -25.576 1.00 89.00 176 PRO A O 1
ATOM 1345 N N . GLY A 1 177 ? 24.062 0.985 -27.221 1.00 94.75 177 GLY A N 1
ATOM 1346 C CA . GLY A 1 177 ? 23.117 0.381 -28.161 1.00 94.75 177 GLY A CA 1
ATOM 1347 C C . GLY A 1 177 ? 21.644 0.548 -27.782 1.00 94.75 177 GLY A C 1
ATOM 1348 O O . GLY A 1 177 ? 21.228 1.591 -27.286 1.00 94.75 177 GLY A O 1
ATOM 1349 N N . LEU A 1 178 ? 20.840 -0.480 -28.083 1.00 96.94 178 LEU A N 1
ATOM 1350 C CA . LEU A 1 178 ? 19.374 -0.434 -27.986 1.00 96.94 178 LEU A CA 1
ATOM 1351 C C . LEU A 1 178 ? 18.870 -0.116 -26.571 1.00 96.94 178 LEU A C 1
ATOM 1353 O O . LEU A 1 178 ? 17.836 0.523 -26.435 1.00 96.94 178 LEU A O 1
ATOM 1357 N N . PHE A 1 179 ? 19.593 -0.555 -25.541 1.00 97.00 179 PHE A N 1
ATOM 1358 C CA . PHE A 1 179 ? 19.168 -0.452 -24.145 1.00 97.00 179 PHE A CA 1
ATOM 1359 C C . PHE A 1 179 ? 19.720 0.785 -23.426 1.00 97.00 179 PHE A C 1
ATOM 1361 O O . PHE A 1 179 ? 19.583 0.889 -22.208 1.00 97.00 179 PHE A O 1
ATOM 1368 N N . ARG A 1 180 ? 20.338 1.729 -24.149 1.00 96.25 180 ARG A N 1
ATOM 1369 C CA . ARG A 1 180 ? 20.825 2.987 -23.568 1.00 96.25 180 ARG A CA 1
ATOM 1370 C C . ARG A 1 180 ? 19.692 3.713 -22.836 1.00 96.25 180 ARG A C 1
ATOM 1372 O O . ARG A 1 180 ? 18.647 3.981 -23.423 1.00 96.25 180 ARG A O 1
ATOM 1379 N N . GLY A 1 181 ? 19.904 4.030 -21.559 1.00 94.94 181 GLY A N 1
ATOM 1380 C CA . GLY A 1 181 ? 18.924 4.684 -20.682 1.00 94.94 181 GLY A CA 1
ATOM 1381 C C . GLY A 1 181 ? 17.873 3.747 -20.067 1.00 94.94 181 GLY A C 1
ATOM 1382 O O . GLY A 1 181 ? 17.120 4.174 -19.192 1.00 94.94 181 GLY A O 1
ATOM 1383 N N . CYS A 1 182 ? 17.826 2.472 -20.463 1.00 96.56 182 CYS A N 1
ATOM 1384 C CA . CYS A 1 182 ? 16.890 1.499 -19.899 1.00 96.56 182 CYS A CA 1
ATOM 1385 C C . CYS A 1 182 ? 17.412 0.927 -18.571 1.00 96.56 182 CYS A C 1
ATOM 1387 O O . CYS A 1 182 ? 18.573 0.521 -18.470 1.00 96.56 182 CYS A O 1
ATOM 1389 N N . HIS A 1 183 ? 16.546 0.854 -17.561 1.00 95.00 183 HIS A N 1
ATOM 1390 C CA . HIS A 1 183 ? 16.885 0.396 -16.209 1.00 95.00 183 HIS A CA 1
ATOM 1391 C C . HIS A 1 183 ? 15.671 -0.199 -15.488 1.00 95.00 183 HIS A C 1
ATOM 1393 O O . HIS A 1 183 ? 14.531 0.010 -15.895 1.00 95.00 183 HIS A O 1
ATOM 1399 N N . ASN A 1 184 ? 15.912 -0.936 -14.408 1.00 94.69 184 ASN A N 1
ATOM 1400 C CA . ASN A 1 184 ? 14.887 -1.399 -13.476 1.00 94.69 184 ASN A CA 1
ATOM 1401 C C . ASN A 1 184 ? 15.148 -0.833 -12.066 1.00 94.69 184 ASN A C 1
ATOM 1403 O O . ASN A 1 184 ? 15.985 0.052 -11.890 1.00 94.69 184 ASN A O 1
ATOM 1407 N N . LEU A 1 185 ? 14.441 -1.344 -11.052 1.00 90.31 185 LEU A N 1
ATOM 1408 C CA . LEU A 1 185 ? 14.602 -0.914 -9.652 1.00 90.31 185 LEU A CA 1
ATOM 1409 C C . LEU A 1 185 ? 16.034 -1.084 -9.107 1.00 90.31 185 LEU A C 1
ATOM 1411 O O . LEU A 1 185 ? 16.389 -0.456 -8.112 1.00 90.31 185 LEU A O 1
ATOM 1415 N N . HIS A 1 186 ? 16.848 -1.919 -9.754 1.00 89.69 186 HIS A N 1
ATOM 1416 C CA . HIS A 1 186 ? 18.203 -2.279 -9.345 1.00 89.69 186 HIS A CA 1
ATOM 1417 C C . HIS A 1 186 ? 19.294 -1.652 -10.229 1.00 89.69 186 HIS A C 1
ATOM 1419 O O . HIS A 1 186 ? 20.454 -2.032 -10.100 1.00 89.69 186 HIS A O 1
ATOM 1425 N N . GLY A 1 187 ? 18.949 -0.707 -11.110 1.00 91.69 187 GLY A N 1
ATOM 1426 C CA . GLY A 1 187 ? 19.897 -0.058 -12.021 1.00 91.69 187 GLY A CA 1
ATOM 1427 C C . GLY A 1 187 ? 19.780 -0.556 -13.468 1.00 91.69 187 GLY A C 1
ATOM 1428 O O . GLY A 1 187 ? 18.696 -0.984 -13.882 1.00 91.69 187 GLY A O 1
ATOM 1429 N N . PRO A 1 188 ? 20.849 -0.457 -14.282 1.00 95.44 188 PRO A N 1
ATOM 1430 C CA . PRO A 1 188 ? 20.817 -0.835 -15.694 1.00 95.44 188 PRO A CA 1
ATOM 1431 C C . PRO A 1 188 ? 20.314 -2.264 -15.924 1.00 95.44 188 PRO A C 1
ATOM 1433 O O . PRO A 1 188 ? 20.513 -3.157 -15.098 1.00 95.44 188 PRO A O 1
ATOM 1436 N N . LEU A 1 189 ? 19.688 -2.512 -17.080 1.00 96.06 189 LEU A N 1
ATOM 1437 C CA . LEU A 1 189 ? 19.206 -3.857 -17.405 1.00 96.06 189 LEU A CA 1
ATOM 1438 C C . LEU A 1 189 ? 20.355 -4.869 -17.399 1.00 96.06 189 LEU A C 1
ATOM 1440 O O . LEU A 1 189 ? 21.352 -4.690 -18.102 1.00 96.06 189 LEU A O 1
ATOM 1444 N N . SER A 1 190 ? 20.184 -5.965 -16.659 1.00 95.81 190 SER A N 1
ATOM 1445 C CA . SER A 1 190 ? 21.166 -7.047 -16.619 1.00 95.81 190 SER A CA 1
ATOM 1446 C C . SER A 1 190 ? 21.358 -7.679 -18.005 1.00 95.81 190 SER A C 1
ATOM 1448 O O . SER A 1 190 ? 20.467 -7.651 -18.860 1.00 95.81 190 SER A O 1
ATOM 1450 N N . GLN A 1 191 ? 22.510 -8.315 -18.233 1.00 96.31 191 GLN A N 1
ATOM 1451 C CA . GLN A 1 191 ? 22.775 -9.020 -19.494 1.00 96.31 191 GLN A CA 1
ATOM 1452 C C . GLN A 1 191 ? 21.776 -10.155 -19.765 1.00 96.31 191 GLN A C 1
ATOM 1454 O O . GLN A 1 191 ? 21.536 -10.512 -20.916 1.00 96.31 191 GLN A O 1
ATOM 1459 N N . GLU A 1 192 ? 21.210 -10.763 -18.724 1.00 97.56 192 GLU A N 1
ATOM 1460 C CA . GLU A 1 192 ? 20.159 -11.771 -18.859 1.00 97.56 192 GLU A CA 1
ATOM 1461 C C . GLU A 1 192 ? 18.870 -11.161 -19.411 1.00 97.56 192 GLU A C 1
ATOM 1463 O O . GLU A 1 192 ? 18.383 -11.613 -20.447 1.00 97.56 192 GLU A O 1
ATOM 1468 N N . THR A 1 193 ? 18.392 -10.076 -18.799 1.00 97.50 193 THR A N 1
ATOM 1469 C CA . THR A 1 193 ? 17.221 -9.323 -19.266 1.00 97.50 193 THR A CA 1
ATOM 1470 C C . THR A 1 193 ? 17.416 -8.849 -20.706 1.00 97.50 193 THR A C 1
ATOM 1472 O O . THR A 1 193 ? 16.554 -9.071 -21.557 1.00 97.50 193 THR A O 1
ATOM 1475 N N . GLN A 1 194 ? 18.575 -8.259 -21.021 1.00 97.94 194 GLN A N 1
ATOM 1476 C CA . GLN A 1 194 ? 18.888 -7.810 -22.381 1.00 97.94 194 GLN A CA 1
ATOM 1477 C C . GLN A 1 194 ? 18.859 -8.970 -23.388 1.00 97.94 194 GLN A C 1
ATOM 1479 O O . GLN A 1 194 ? 18.274 -8.838 -24.464 1.00 97.94 194 GLN A O 1
ATOM 1484 N N . ARG A 1 195 ? 19.436 -10.131 -23.044 1.00 98.06 195 ARG A N 1
ATOM 1485 C CA . ARG A 1 195 ? 19.408 -11.330 -23.899 1.00 98.06 195 ARG A CA 1
ATOM 1486 C C . ARG A 1 195 ? 17.996 -11.864 -24.106 1.00 98.06 195 ARG A C 1
ATOM 1488 O O . ARG A 1 195 ? 17.673 -12.232 -25.232 1.00 98.06 195 ARG A O 1
ATOM 1495 N N . ALA A 1 196 ? 17.158 -11.885 -23.071 1.00 98.38 196 ALA A N 1
ATOM 1496 C CA . ALA A 1 196 ? 15.768 -12.323 -23.187 1.00 98.38 196 ALA A CA 1
ATOM 1497 C C . ALA A 1 196 ? 14.977 -11.428 -24.156 1.00 98.38 196 ALA A C 1
ATOM 1499 O O . ALA A 1 196 ? 14.299 -11.929 -25.057 1.00 98.38 196 ALA A O 1
ATOM 1500 N N . ILE A 1 197 ? 15.147 -10.106 -24.045 1.00 98.38 197 ILE A N 1
ATOM 1501 C CA . ILE A 1 197 ? 14.515 -9.142 -24.954 1.00 98.38 197 ILE A CA 1
ATOM 1502 C C . ILE A 1 197 ? 15.038 -9.324 -26.386 1.00 98.38 197 ILE A C 1
ATOM 1504 O O . ILE A 1 197 ? 14.248 -9.412 -27.325 1.00 98.38 197 ILE A O 1
ATOM 1508 N N . LEU A 1 198 ? 16.354 -9.449 -26.580 1.00 98.38 198 LEU A N 1
ATOM 1509 C CA . LEU A 1 198 ? 16.938 -9.697 -27.906 1.00 98.38 198 LEU A CA 1
ATOM 1510 C C . LEU A 1 198 ? 16.467 -11.028 -28.514 1.00 98.38 198 LEU A C 1
ATOM 1512 O O . LEU A 1 198 ? 16.219 -11.094 -29.718 1.00 98.38 198 LEU A O 1
ATOM 1516 N N . ALA A 1 199 ? 16.300 -12.075 -27.703 1.00 98.38 199 ALA A N 1
ATOM 1517 C CA . ALA A 1 199 ? 15.788 -13.366 -28.156 1.00 98.38 199 ALA A CA 1
ATOM 1518 C C . ALA A 1 199 ? 14.345 -13.265 -28.670 1.00 98.38 199 ALA A C 1
ATOM 1520 O O . ALA A 1 199 ? 14.020 -13.874 -29.692 1.00 98.38 199 ALA A O 1
ATOM 1521 N N . TYR A 1 200 ? 13.496 -12.473 -28.006 1.00 98.50 200 TYR A N 1
ATOM 1522 C CA . TYR A 1 200 ? 12.166 -12.151 -28.521 1.00 98.50 200 TYR A CA 1
ATOM 1523 C C . TYR A 1 200 ? 12.251 -11.357 -29.829 1.00 98.50 200 TYR A C 1
ATOM 1525 O O . TYR A 1 200 ? 11.641 -11.748 -30.817 1.00 98.50 200 TYR A O 1
ATOM 1533 N N . LEU A 1 201 ? 13.056 -10.292 -29.870 1.00 98.38 201 LEU A N 1
ATOM 1534 C CA . LEU A 1 201 ? 13.187 -9.422 -31.045 1.00 98.38 201 LEU A CA 1
ATOM 1535 C C . LEU A 1 201 ? 13.674 -10.164 -32.301 1.00 98.38 201 LEU A C 1
ATOM 1537 O O . LEU A 1 201 ? 13.290 -9.799 -33.408 1.00 98.38 201 LEU A O 1
ATOM 1541 N N . ASN A 1 202 ? 14.506 -11.196 -32.139 1.00 98.25 202 ASN A N 1
ATOM 1542 C CA . ASN A 1 202 ? 15.017 -11.999 -33.253 1.00 98.25 202 ASN A CA 1
ATOM 1543 C C . ASN A 1 202 ? 14.030 -13.073 -33.730 1.00 98.25 202 ASN A C 1
ATOM 1545 O O . ASN A 1 202 ? 14.024 -13.422 -34.906 1.00 98.25 202 ASN A O 1
ATOM 1549 N N . ALA A 1 203 ? 13.229 -13.632 -32.823 1.00 98.00 203 ALA A N 1
ATOM 1550 C CA . ALA A 1 203 ? 12.240 -14.656 -33.148 1.00 98.00 203 ALA A CA 1
ATOM 1551 C C . ALA A 1 203 ? 11.044 -14.545 -32.183 1.00 98.00 203 ALA A C 1
ATOM 1553 O O . ALA A 1 203 ? 11.017 -15.235 -31.150 1.00 98.00 203 ALA A O 1
ATOM 1554 N N . PRO A 1 204 ? 10.075 -13.667 -32.507 1.00 97.44 204 PRO A N 1
ATOM 1555 C CA . PRO A 1 204 ? 8.904 -13.422 -31.677 1.00 97.44 204 PRO A CA 1
ATOM 1556 C C . PRO A 1 204 ? 8.045 -14.671 -31.531 1.00 97.44 204 PRO A C 1
ATOM 1558 O O . PRO A 1 204 ? 7.739 -15.353 -32.507 1.00 97.44 204 PRO A O 1
ATOM 1561 N N . ASN A 1 205 ? 7.633 -14.958 -30.303 1.00 95.25 205 ASN A N 1
ATOM 1562 C CA . ASN A 1 205 ? 6.587 -15.928 -30.013 1.00 95.25 205 ASN A CA 1
ATOM 1563 C C . ASN A 1 205 ? 5.947 -15.612 -28.661 1.00 95.25 205 ASN A C 1
ATOM 1565 O O . ASN A 1 205 ? 6.481 -14.830 -27.873 1.00 95.25 205 ASN A O 1
ATOM 1569 N N . GLU A 1 206 ? 4.808 -16.245 -28.410 1.00 93.44 206 GLU A N 1
ATOM 1570 C CA . GLU A 1 206 ? 3.983 -15.977 -27.240 1.00 93.44 206 GLU A CA 1
ATOM 1571 C C . GLU A 1 206 ? 4.692 -16.301 -25.920 1.00 93.44 206 GLU A C 1
ATOM 1573 O O . GLU A 1 206 ? 4.707 -15.467 -25.023 1.00 93.44 206 GLU A O 1
ATOM 1578 N N . ALA A 1 207 ? 5.357 -17.455 -25.821 1.00 93.31 207 ALA A N 1
ATOM 1579 C CA . ALA A 1 207 ? 6.062 -17.857 -24.603 1.00 93.31 207 ALA A CA 1
ATOM 1580 C C . ALA A 1 207 ? 7.193 -16.882 -24.235 1.00 93.31 207 ALA A C 1
ATOM 1582 O O . ALA A 1 207 ? 7.387 -16.549 -23.068 1.00 93.31 207 ALA A O 1
ATOM 1583 N N . ARG A 1 208 ? 7.933 -16.387 -25.235 1.00 96.69 208 ARG A N 1
ATOM 1584 C CA . ARG A 1 208 ? 8.971 -15.371 -25.023 1.00 96.69 208 ARG A CA 1
ATOM 1585 C C . ARG A 1 208 ? 8.378 -14.025 -24.644 1.00 96.69 208 ARG A C 1
ATOM 1587 O O . ARG A 1 208 ? 8.968 -13.359 -23.806 1.00 96.69 208 ARG A O 1
ATOM 1594 N N . TRP A 1 209 ? 7.254 -13.633 -25.246 1.00 96.12 209 TRP A N 1
ATOM 1595 C CA . TRP A 1 209 ? 6.573 -12.392 -24.883 1.00 96.12 209 TRP A CA 1
ATOM 1596 C C . TRP A 1 209 ? 6.070 -12.433 -23.441 1.00 96.12 209 TRP A C 1
ATOM 1598 O O . TRP A 1 209 ? 6.370 -11.521 -22.680 1.00 96.12 209 TRP A O 1
ATOM 1608 N N . GLU A 1 210 ? 5.392 -13.511 -23.044 1.00 93.31 210 GLU A N 1
ATOM 1609 C CA . GLU A 1 210 ? 4.931 -13.733 -21.667 1.00 93.31 210 GLU A CA 1
ATOM 1610 C C . GLU A 1 210 ? 6.077 -13.581 -20.660 1.00 93.31 210 GLU A C 1
ATOM 1612 O O . GLU A 1 210 ? 5.930 -12.912 -19.643 1.00 93.31 210 GLU A O 1
ATOM 1617 N N . ALA A 1 211 ? 7.249 -14.136 -20.980 1.00 94.94 211 ALA A N 1
ATOM 1618 C CA . ALA A 1 211 ? 8.416 -14.072 -20.108 1.00 94.94 211 ALA A CA 1
ATOM 1619 C C . ALA A 1 211 ? 9.006 -12.659 -19.943 1.00 94.94 211 ALA A C 1
ATOM 1621 O O . ALA A 1 211 ? 9.675 -12.404 -18.943 1.00 94.94 211 ALA A O 1
ATOM 1622 N N . ILE A 1 212 ? 8.807 -11.751 -20.910 1.00 97.69 212 ILE A N 1
ATOM 1623 C CA . ILE A 1 212 ? 9.447 -10.422 -20.902 1.00 97.69 212 ILE A CA 1
ATOM 1624 C C . ILE A 1 212 ? 8.480 -9.247 -20.750 1.00 97.69 212 ILE A C 1
ATOM 1626 O O . ILE A 1 212 ? 8.923 -8.141 -20.446 1.00 97.69 212 ILE A O 1
ATOM 1630 N N . SER A 1 213 ? 7.180 -9.445 -20.967 1.00 95.50 213 SER A N 1
ATOM 1631 C CA . SER A 1 213 ? 6.181 -8.369 -21.022 1.00 95.50 213 SER A CA 1
ATOM 1632 C C . SER A 1 213 ? 6.113 -7.559 -19.721 1.00 95.50 213 SER A C 1
ATOM 1634 O O . SER A 1 213 ? 5.976 -6.334 -19.761 1.00 95.50 213 SER A O 1
ATOM 1636 N N . GLY A 1 214 ? 6.283 -8.228 -18.575 1.00 95.06 214 GLY A N 1
ATOM 1637 C CA . GLY A 1 214 ? 6.295 -7.624 -17.240 1.00 95.06 214 GLY A CA 1
ATOM 1638 C C . GLY A 1 214 ? 7.640 -7.047 -16.788 1.00 95.06 214 GLY A C 1
ATOM 1639 O O . GLY A 1 214 ? 7.719 -6.502 -15.689 1.00 95.06 214 GLY A O 1
ATOM 1640 N N . LEU A 1 215 ? 8.707 -7.150 -17.590 1.00 97.31 215 LEU A N 1
ATOM 1641 C CA . LEU A 1 215 ? 10.018 -6.622 -17.203 1.00 97.31 215 LEU A CA 1
ATOM 1642 C C . LEU A 1 215 ? 9.981 -5.094 -17.155 1.00 97.31 215 LEU A C 1
ATOM 1644 O O . LEU A 1 215 ? 9.612 -4.446 -18.134 1.00 97.31 215 LEU A O 1
ATOM 1648 N N . ILE A 1 216 ? 10.403 -4.520 -16.027 1.00 97.50 216 ILE A N 1
ATOM 1649 C CA . ILE A 1 216 ? 10.602 -3.075 -15.878 1.00 97.50 216 ILE A CA 1
ATOM 1650 C C . ILE A 1 216 ? 11.826 -2.668 -16.700 1.00 97.50 216 ILE A C 1
ATOM 1652 O O . ILE A 1 216 ? 12.910 -3.222 -16.505 1.00 97.50 216 ILE A O 1
ATOM 1656 N N . ILE A 1 217 ? 11.647 -1.707 -17.608 1.00 96.75 217 ILE A N 1
ATOM 1657 C CA . ILE A 1 217 ? 12.709 -1.223 -18.500 1.00 96.75 217 ILE A CA 1
ATOM 1658 C C . ILE A 1 217 ? 12.987 0.278 -18.398 1.00 96.75 217 ILE A C 1
ATOM 1660 O O . ILE A 1 217 ? 13.856 0.778 -19.113 1.00 96.75 217 ILE A O 1
ATOM 1664 N N . GLY A 1 218 ? 12.302 1.007 -17.517 1.00 92.62 218 GLY A N 1
ATOM 1665 C CA . GLY A 1 218 ? 12.613 2.414 -17.306 1.00 92.62 218 GLY A CA 1
ATOM 1666 C C . GLY A 1 218 ? 11.942 3.066 -16.098 1.00 92.62 218 GLY A C 1
ATOM 1667 O O . GLY A 1 218 ? 11.430 2.377 -15.209 1.00 92.62 218 GLY A O 1
ATOM 1668 N N . PRO A 1 219 ? 11.937 4.412 -16.067 1.00 85.19 219 PRO A N 1
ATOM 1669 C CA . PRO A 1 219 ? 11.509 5.194 -14.913 1.00 85.19 219 PRO A CA 1
ATOM 1670 C C . PRO A 1 219 ? 10.025 4.975 -14.591 1.00 85.19 219 PRO A C 1
ATOM 1672 O O . PRO A 1 219 ? 9.246 4.539 -15.443 1.00 85.19 219 PRO A O 1
ATOM 1675 N N . ALA A 1 220 ? 9.633 5.294 -13.353 1.00 85.38 220 ALA A N 1
ATOM 1676 C CA . ALA A 1 220 ? 8.271 5.095 -12.840 1.00 85.38 220 ALA A CA 1
ATOM 1677 C C . ALA A 1 220 ? 7.756 3.649 -13.000 1.00 85.38 220 ALA A C 1
ATOM 1679 O O . ALA A 1 220 ? 6.569 3.426 -13.213 1.00 85.38 220 ALA A O 1
ATOM 1680 N N . MET A 1 221 ? 8.666 2.669 -12.919 1.00 91.12 221 MET A N 1
ATOM 1681 C CA . MET A 1 221 ? 8.365 1.241 -13.074 1.00 91.12 221 MET A CA 1
ATOM 1682 C C . MET A 1 221 ? 7.732 0.881 -14.429 1.00 91.12 221 MET A C 1
ATOM 1684 O O . MET A 1 221 ? 6.964 -0.073 -14.516 1.00 91.12 221 MET A O 1
ATOM 1688 N N . THR A 1 222 ? 8.071 1.619 -15.494 1.00 94.81 222 THR A N 1
ATOM 1689 C CA . THR A 1 222 ? 7.542 1.352 -16.841 1.00 94.81 222 THR A CA 1
ATOM 1690 C C . THR A 1 222 ? 7.954 -0.045 -17.305 1.00 94.81 222 THR A C 1
ATOM 1692 O O . THR A 1 222 ? 9.146 -0.326 -17.464 1.00 94.81 222 THR A O 1
ATOM 1695 N N . THR A 1 223 ? 6.974 -0.912 -17.551 1.00 96.81 223 THR A N 1
ATOM 1696 C CA . THR A 1 223 ? 7.198 -2.262 -18.080 1.00 96.81 223 THR A CA 1
ATOM 1697 C C . THR A 1 223 ? 7.326 -2.269 -19.599 1.00 96.81 223 THR A C 1
ATOM 1699 O O . THR A 1 223 ? 6.920 -1.330 -20.288 1.00 96.81 223 THR A O 1
ATOM 1702 N N . LEU A 1 224 ? 7.873 -3.352 -20.149 1.00 97.12 224 LEU A N 1
ATOM 1703 C CA . LEU A 1 224 ? 8.016 -3.532 -21.590 1.00 97.12 224 LEU A CA 1
ATOM 1704 C C . LEU A 1 224 ? 6.656 -3.548 -22.318 1.00 97.12 224 LEU A C 1
ATOM 1706 O O . LEU A 1 224 ? 6.544 -2.989 -23.410 1.00 97.12 224 LEU A O 1
ATOM 1710 N N . TRP A 1 225 ? 5.610 -4.118 -21.708 1.00 96.12 225 TRP A N 1
ATOM 1711 C CA . TRP A 1 225 ? 4.236 -4.040 -22.220 1.00 96.12 225 TRP A CA 1
ATOM 1712 C C . TRP A 1 225 ? 3.699 -2.604 -22.229 1.00 96.12 225 TRP A C 1
ATOM 1714 O O . TRP A 1 225 ? 3.202 -2.157 -23.257 1.00 96.12 225 TRP A O 1
ATOM 1724 N N . GLN A 1 226 ? 3.859 -1.847 -21.139 1.00 95.56 226 GLN A N 1
ATOM 1725 C CA . GLN A 1 226 ? 3.426 -0.443 -21.089 1.00 95.56 226 GLN A CA 1
ATOM 1726 C C . GLN A 1 226 ? 4.160 0.420 -22.121 1.00 95.56 226 GLN A C 1
ATOM 1728 O O . GLN A 1 226 ? 3.547 1.265 -22.773 1.00 95.56 226 GLN A O 1
ATOM 1733 N N . ALA A 1 227 ? 5.463 0.186 -22.302 1.00 96.94 227 ALA A N 1
ATOM 1734 C CA . ALA A 1 227 ? 6.254 0.861 -23.324 1.00 96.94 227 ALA A CA 1
ATOM 1735 C C . ALA A 1 227 ? 5.725 0.566 -24.736 1.00 96.94 227 ALA A C 1
ATOM 1737 O O . ALA A 1 227 ? 5.635 1.478 -25.558 1.00 96.94 227 ALA A O 1
ATOM 1738 N N . TRP A 1 228 ? 5.344 -0.684 -25.017 1.00 97.25 228 TRP A N 1
ATOM 1739 C CA . TRP A 1 228 ? 4.700 -1.050 -26.279 1.00 97.25 228 TRP A CA 1
ATOM 1740 C C . TRP A 1 228 ? 3.340 -0.363 -26.450 1.00 97.25 228 TRP A C 1
ATOM 1742 O O . TRP A 1 228 ? 3.104 0.248 -27.493 1.00 97.25 228 TRP A O 1
ATOM 1752 N N . SER A 1 229 ? 2.482 -0.383 -25.428 1.00 95.31 229 SER A N 1
ATOM 1753 C CA . SER A 1 229 ? 1.158 0.252 -25.476 1.00 95.31 229 SER A CA 1
ATOM 1754 C C . SER A 1 229 ? 1.215 1.763 -25.708 1.00 95.31 229 SER A C 1
ATOM 1756 O O . SER A 1 229 ? 0.314 2.322 -26.324 1.00 95.31 229 SER A O 1
ATOM 1758 N N . ALA A 1 230 ? 2.292 2.428 -25.284 1.00 94.69 230 ALA A N 1
ATOM 1759 C CA . ALA A 1 230 ? 2.512 3.848 -25.561 1.00 94.69 230 ALA A CA 1
ATOM 1760 C C . ALA A 1 230 ? 2.869 4.151 -27.033 1.00 94.69 230 ALA A C 1
ATOM 1762 O O . ALA A 1 230 ? 2.819 5.307 -27.453 1.00 94.69 230 ALA A O 1
ATOM 1763 N N . VAL A 1 231 ? 3.268 3.141 -27.814 1.00 96.62 231 VAL A N 1
ATOM 1764 C CA . VAL A 1 231 ? 3.683 3.289 -29.221 1.00 96.62 231 VAL A CA 1
ATOM 1765 C C . VAL A 1 231 ? 2.658 2.703 -30.192 1.00 96.62 231 VAL A C 1
ATOM 1767 O O . VAL A 1 231 ? 2.499 3.238 -31.288 1.00 96.62 231 VAL A O 1
ATOM 1770 N N . ASP A 1 232 ? 1.956 1.631 -29.818 1.00 96.44 232 ASP A N 1
ATOM 1771 C CA . ASP A 1 232 ? 0.963 0.967 -30.669 1.00 96.44 232 ASP A CA 1
ATOM 1772 C C . ASP A 1 232 ? -0.444 1.051 -30.052 1.00 96.44 232 ASP A C 1
ATOM 1774 O O . ASP A 1 232 ? -0.742 0.314 -29.111 1.00 96.44 232 ASP A O 1
ATOM 1778 N N . PRO A 1 233 ? -1.355 1.868 -30.616 1.00 93.56 233 PRO A N 1
ATOM 1779 C CA . PRO A 1 233 ? -2.737 1.985 -30.138 1.00 93.56 233 PRO A CA 1
ATOM 1780 C C . PRO A 1 233 ? -3.547 0.684 -30.196 1.00 93.56 233 PRO A C 1
ATOM 1782 O O . PRO A 1 233 ? -4.627 0.596 -29.619 1.00 93.56 233 PRO A O 1
ATOM 1785 N N . ARG A 1 234 ? -3.065 -0.325 -30.930 1.00 93.31 234 ARG A N 1
ATOM 1786 C CA . ARG A 1 234 ? -3.694 -1.649 -31.031 1.00 93.31 234 ARG A CA 1
ATOM 1787 C C . ARG A 1 234 ? -3.094 -2.651 -30.037 1.00 93.31 234 ARG A C 1
ATOM 1789 O O . ARG A 1 234 ? -3.375 -3.847 -30.151 1.00 93.31 234 ARG A O 1
ATOM 1796 N N . ALA A 1 235 ? -2.201 -2.221 -29.145 1.00 92.94 235 ALA A N 1
ATOM 1797 C CA . ALA A 1 235 ? -1.731 -3.058 -28.052 1.00 92.94 235 ALA A CA 1
ATOM 1798 C C . ALA A 1 235 ? -2.903 -3.390 -27.105 1.00 92.94 235 ALA A C 1
ATOM 1800 O O . ALA A 1 235 ? -3.808 -2.570 -26.935 1.00 92.94 235 ALA A O 1
ATOM 1801 N N . PRO A 1 236 ? -2.918 -4.577 -26.476 1.00 89.06 236 PRO A N 1
ATOM 1802 C CA . PRO A 1 236 ? -3.918 -4.896 -25.464 1.00 89.06 236 PRO A CA 1
ATOM 1803 C C . PRO A 1 236 ? -3.88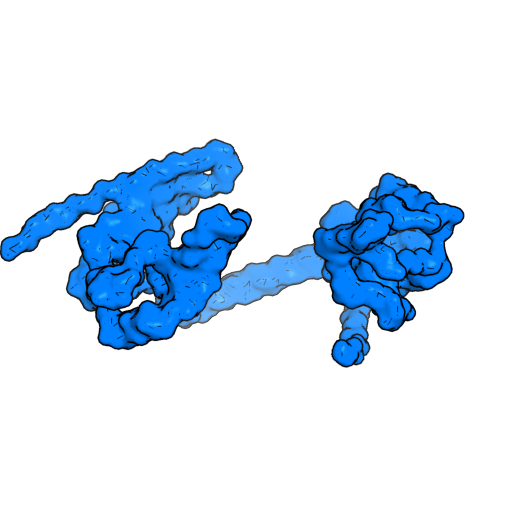0 -3.882 -24.313 1.00 89.06 236 PRO A C 1
ATOM 1805 O O . PRO A 1 236 ? -2.804 -3.581 -23.799 1.00 89.06 236 PRO A O 1
ATOM 1808 N N . VAL A 1 237 ? -5.052 -3.390 -23.896 1.00 84.31 237 VAL A N 1
ATOM 1809 C CA . VAL A 1 237 ? -5.209 -2.412 -22.797 1.00 84.31 237 VAL A CA 1
ATOM 1810 C C . VAL A 1 237 ? -5.173 -3.048 -21.404 1.00 84.31 237 VAL A C 1
ATOM 1812 O O . VAL A 1 237 ? -5.031 -2.353 -20.404 1.00 84.31 237 VAL A O 1
ATOM 1815 N N . SER A 1 238 ? -5.268 -4.375 -21.333 1.00 81.19 238 SER A N 1
ATOM 1816 C CA . SER A 1 238 ? -5.199 -5.151 -20.098 1.00 81.19 238 SER A CA 1
ATOM 1817 C C . SER A 1 238 ? -4.337 -6.393 -20.289 1.00 81.19 238 SER A C 1
ATOM 1819 O O . SER A 1 238 ? -4.321 -6.988 -21.370 1.00 81.19 238 SER A O 1
ATOM 1821 N N . LEU A 1 239 ? -3.663 -6.810 -19.217 1.00 74.62 239 LEU A N 1
ATOM 1822 C CA . LEU A 1 239 ? -2.987 -8.102 -19.172 1.00 74.62 239 LEU A CA 1
ATOM 1823 C C . LEU A 1 239 ? -4.030 -9.233 -19.231 1.00 74.62 239 LEU A C 1
ATOM 1825 O O . LEU A 1 239 ? -5.057 -9.144 -18.551 1.00 74.62 239 LEU A O 1
ATOM 1829 N N . PRO A 1 240 ? -3.796 -10.290 -20.019 1.00 74.94 240 PRO A N 1
ATOM 1830 C CA . PRO A 1 240 ? -4.689 -11.439 -20.046 1.00 74.94 240 PRO A CA 1
ATOM 1831 C C . PRO A 1 240 ? -4.627 -12.196 -18.714 1.00 74.94 240 PRO A C 1
ATOM 1833 O O . PRO A 1 240 ? -3.566 -12.661 -18.303 1.00 74.94 240 PRO A O 1
ATOM 1836 N N . LEU A 1 241 ? -5.771 -12.309 -18.031 1.00 71.81 241 LEU A N 1
ATOM 1837 C CA . LEU A 1 241 ? -5.884 -13.045 -16.765 1.00 71.81 241 LEU A CA 1
ATOM 1838 C C . LEU A 1 241 ? -5.920 -14.563 -16.984 1.00 71.81 241 LEU A C 1
ATOM 1840 O O . LEU A 1 241 ? -5.430 -15.325 -16.153 1.00 71.81 241 LEU A O 1
ATOM 1844 N N . GLU A 1 242 ? -6.473 -14.997 -18.117 1.00 74.56 242 GLU A N 1
ATOM 1845 C CA . GLU A 1 242 ? -6.639 -16.401 -18.480 1.00 74.56 242 GLU A CA 1
ATOM 1846 C C . GLU A 1 242 ? -6.315 -16.613 -19.962 1.00 74.56 242 GLU A C 1
ATOM 1848 O O . GLU A 1 242 ? -6.350 -15.678 -20.765 1.00 74.56 242 GLU A O 1
ATOM 1853 N N . ALA A 1 243 ? -5.965 -17.849 -20.316 1.00 76.31 243 ALA A N 1
ATOM 1854 C CA . ALA A 1 243 ? -5.818 -18.245 -21.709 1.00 76.31 243 ALA A CA 1
ATOM 1855 C C . ALA A 1 243 ? -7.199 -18.477 -22.343 1.00 76.31 243 ALA A C 1
ATOM 1857 O O . ALA A 1 243 ? -8.125 -18.932 -21.673 1.00 76.31 243 ALA A O 1
ATOM 1858 N N . ASP A 1 244 ? -7.330 -18.193 -23.636 1.00 77.31 244 ASP A N 1
ATOM 1859 C CA . ASP A 1 244 ? -8.531 -18.484 -24.410 1.00 77.31 244 ASP A CA 1
ATOM 1860 C C . ASP A 1 244 ? -8.736 -20.000 -24.615 1.00 77.31 244 ASP A C 1
ATOM 1862 O O . ASP A 1 244 ? -7.921 -20.836 -24.215 1.00 77.31 244 ASP A O 1
ATOM 1866 N N . ALA A 1 245 ? -9.831 -20.373 -25.286 1.00 75.44 245 ALA A N 1
ATOM 1867 C CA . ALA A 1 245 ? -10.156 -21.771 -25.587 1.00 75.44 245 ALA A CA 1
ATOM 1868 C C . ALA A 1 245 ? -9.089 -22.501 -26.433 1.00 75.44 245 ALA A C 1
ATOM 1870 O O . ALA A 1 245 ? -9.094 -23.729 -26.497 1.00 75.44 245 ALA A O 1
ATOM 1871 N N . ASN A 1 246 ? -8.173 -21.764 -27.069 1.00 74.00 246 ASN A N 1
ATOM 1872 C CA . ASN A 1 246 ? -7.055 -22.293 -27.847 1.00 74.00 246 ASN A CA 1
ATOM 1873 C C . ASN A 1 246 ? -5.730 -22.260 -27.064 1.00 74.00 246 ASN A C 1
ATOM 1875 O O . ASN A 1 246 ? -4.672 -22.515 -27.642 1.00 74.00 246 ASN A O 1
ATOM 1879 N N . GLY A 1 247 ? -5.768 -21.927 -25.770 1.00 78.38 247 GLY A N 1
ATOM 1880 C CA . GLY A 1 247 ? -4.593 -21.811 -24.913 1.00 78.38 247 GLY A CA 1
ATOM 1881 C C . GLY A 1 247 ? -3.773 -20.538 -25.135 1.00 78.38 247 GLY A C 1
ATOM 1882 O O . GLY A 1 247 ? -2.677 -20.442 -24.582 1.00 78.38 247 GLY A O 1
ATOM 1883 N N . ARG A 1 248 ? -4.273 -19.564 -25.908 1.00 75.38 248 ARG A N 1
ATOM 1884 C CA . ARG A 1 248 ? -3.593 -18.282 -26.144 1.00 75.38 248 ARG A CA 1
ATOM 1885 C C . ARG A 1 248 ? -3.957 -17.281 -25.066 1.00 75.38 248 ARG A C 1
ATOM 1887 O O . ARG A 1 248 ? -5.128 -17.004 -24.831 1.00 75.38 248 ARG A O 1
ATOM 1894 N N . ARG A 1 249 ? -2.953 -16.683 -24.443 1.00 81.31 249 ARG A N 1
ATOM 1895 C CA . ARG A 1 249 ? -3.115 -15.559 -23.518 1.00 81.31 249 ARG A CA 1
ATOM 1896 C C . ARG A 1 249 ? -3.142 -14.238 -24.264 1.00 81.31 249 ARG A C 1
ATOM 1898 O O . ARG A 1 249 ? -3.967 -13.386 -23.966 1.00 81.31 249 ARG A O 1
ATOM 1905 N N . TRP A 1 250 ? -2.260 -14.053 -25.242 1.00 86.69 250 TRP A N 1
ATOM 1906 C CA . TRP A 1 250 ? -2.088 -12.746 -25.875 1.00 86.69 250 TRP A CA 1
ATOM 1907 C C . TRP A 1 250 ? -2.908 -12.616 -27.160 1.00 86.69 250 TRP A C 1
ATOM 1909 O O . TRP A 1 250 ? -2.630 -13.328 -28.126 1.00 86.69 250 TRP A O 1
ATOM 1919 N N . PRO A 1 251 ? -3.850 -11.652 -27.247 1.00 88.25 251 PRO A N 1
ATOM 1920 C CA . PRO A 1 251 ? -4.596 -11.402 -28.484 1.00 88.25 251 PRO A CA 1
ATOM 1921 C C . PRO A 1 251 ? -3.687 -10.979 -29.644 1.00 88.25 251 PRO A C 1
ATOM 1923 O O . PRO A 1 251 ? -3.993 -11.212 -30.812 1.00 88.25 251 PRO A O 1
ATOM 1926 N N . ARG A 1 252 ? -2.566 -10.326 -29.314 1.00 91.81 252 ARG A N 1
ATOM 1927 C CA . ARG A 1 252 ? -1.558 -9.852 -30.258 1.00 91.81 252 ARG A CA 1
ATOM 1928 C C . ARG A 1 252 ? -0.190 -9.782 -29.587 1.00 91.81 252 ARG A C 1
ATOM 1930 O O . ARG A 1 252 ? -0.099 -9.481 -28.400 1.00 91.81 252 ARG A O 1
ATOM 1937 N N . LEU A 1 253 ? 0.858 -10.008 -30.377 1.00 95.62 253 LEU A N 1
ATOM 1938 C CA . LEU A 1 253 ? 2.256 -9.839 -29.981 1.00 95.62 253 LEU A CA 1
ATOM 1939 C C . LEU A 1 253 ? 2.845 -8.567 -30.622 1.00 95.62 253 LEU A C 1
ATOM 1941 O O . LEU A 1 253 ? 2.468 -8.246 -31.757 1.00 95.62 253 LEU A O 1
ATOM 1945 N N . PRO A 1 254 ? 3.766 -7.849 -29.952 1.00 96.81 254 PRO A N 1
ATOM 1946 C CA . PRO A 1 254 ? 4.449 -6.709 -30.553 1.00 96.81 254 PRO A CA 1
ATOM 1947 C C . PRO A 1 254 ? 5.355 -7.139 -31.703 1.00 96.81 254 PRO A C 1
ATOM 1949 O O . PRO A 1 254 ? 6.152 -8.071 -31.571 1.00 96.81 254 PRO A O 1
ATOM 1952 N N . GLU A 1 255 ? 5.304 -6.405 -32.809 1.00 97.69 255 GLU A N 1
ATOM 1953 C CA . GLU A 1 255 ? 6.286 -6.549 -33.883 1.00 97.69 255 GLU A CA 1
ATOM 1954 C C . GLU A 1 255 ? 7.674 -6.078 -33.404 1.00 97.69 255 GLU A C 1
ATOM 1956 O O . GLU A 1 255 ? 7.751 -5.096 -32.654 1.00 97.69 255 GLU A O 1
ATOM 1961 N N . PRO A 1 256 ? 8.783 -6.718 -33.834 1.00 98.19 256 PRO A N 1
ATOM 1962 C CA . PRO A 1 256 ? 10.125 -6.378 -33.360 1.00 98.19 256 PRO A CA 1
ATOM 1963 C C . PRO A 1 256 ? 10.477 -4.894 -33.464 1.00 98.19 256 PRO A C 1
ATOM 1965 O O . PRO A 1 256 ? 10.982 -4.320 -32.504 1.00 98.19 256 PRO A O 1
ATOM 1968 N N . GLU A 1 257 ? 10.180 -4.249 -34.592 1.00 97.94 257 GLU A N 1
ATOM 1969 C CA . GLU A 1 257 ? 10.525 -2.838 -34.797 1.00 97.94 257 GLU A CA 1
ATOM 1970 C C . GLU A 1 257 ? 9.687 -1.893 -33.930 1.00 97.94 257 GLU A C 1
ATOM 1972 O O . GLU A 1 257 ? 10.218 -0.922 -33.391 1.00 97.94 257 GLU A O 1
ATOM 1977 N N . CYS A 1 258 ? 8.413 -2.225 -33.703 1.00 97.50 258 CYS A N 1
ATOM 1978 C CA . CYS A 1 258 ? 7.563 -1.502 -32.760 1.00 97.50 258 CYS A CA 1
ATOM 1979 C C . CYS A 1 258 ? 8.135 -1.579 -31.336 1.00 97.50 258 CYS A C 1
ATOM 1981 O O . CYS A 1 258 ? 8.236 -0.567 -30.641 1.00 97.50 258 CYS A O 1
ATOM 1983 N N . LEU A 1 259 ? 8.598 -2.762 -30.926 1.00 97.94 259 LEU A N 1
ATOM 1984 C CA . LEU A 1 259 ? 9.195 -2.947 -29.608 1.00 97.94 259 LEU A CA 1
ATOM 1985 C C . LEU A 1 259 ? 10.562 -2.258 -29.479 1.00 97.94 259 LEU A C 1
ATOM 1987 O O . LEU A 1 259 ? 10.870 -1.701 -28.428 1.00 97.94 259 LEU A O 1
ATOM 1991 N N . ARG A 1 260 ? 11.378 -2.234 -30.543 1.00 98.56 260 ARG A N 1
ATOM 1992 C CA . ARG A 1 260 ? 12.625 -1.447 -30.564 1.00 98.56 260 ARG A CA 1
ATOM 1993 C C . ARG A 1 260 ? 12.349 0.037 -30.374 1.00 98.56 260 ARG A C 1
ATOM 1995 O O . ARG A 1 260 ? 13.066 0.681 -29.615 1.00 98.56 260 ARG A O 1
ATOM 2002 N N . GLU A 1 261 ? 11.337 0.572 -31.049 1.00 98.06 261 GLU A N 1
ATOM 2003 C CA . GLU A 1 261 ? 10.932 1.969 -30.890 1.00 98.06 261 GLU A CA 1
ATOM 2004 C C . GLU A 1 261 ? 10.462 2.263 -29.462 1.00 98.06 261 GLU A C 1
ATOM 2006 O O . GLU A 1 261 ? 10.924 3.227 -28.852 1.00 98.06 261 GLU A O 1
ATOM 2011 N N . ALA A 1 262 ? 9.634 1.391 -28.885 1.00 97.88 262 ALA A N 1
ATOM 2012 C CA . ALA A 1 262 ? 9.217 1.493 -27.488 1.00 97.88 262 ALA A CA 1
ATOM 2013 C C . ALA A 1 262 ? 10.416 1.554 -26.523 1.00 97.88 262 ALA A C 1
ATOM 2015 O O . ALA A 1 262 ? 10.486 2.447 -25.678 1.00 97.88 262 ALA A O 1
ATOM 2016 N N . ILE A 1 263 ? 11.402 0.666 -26.695 1.00 98.19 263 ILE A N 1
ATOM 2017 C CA . ILE A 1 263 ? 12.628 0.648 -25.880 1.00 98.19 263 ILE A CA 1
ATOM 2018 C C . ILE A 1 263 ? 13.424 1.953 -26.053 1.00 98.19 263 ILE A C 1
ATOM 2020 O O . ILE A 1 263 ? 13.854 2.551 -25.066 1.00 98.19 263 ILE A O 1
ATOM 2024 N N . ARG A 1 264 ? 13.582 2.450 -27.287 1.00 97.62 264 ARG A N 1
ATOM 2025 C CA . ARG A 1 264 ? 14.293 3.715 -27.546 1.00 97.62 264 ARG A CA 1
ATOM 2026 C C . ARG A 1 264 ? 13.605 4.911 -26.891 1.00 97.62 264 ARG A C 1
ATOM 2028 O O . ARG A 1 264 ? 14.293 5.748 -26.309 1.00 97.62 264 ARG A O 1
ATOM 2035 N N .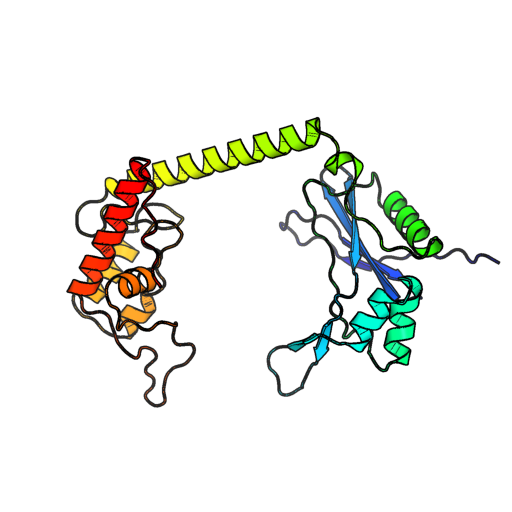 ARG A 1 265 ? 12.270 4.991 -26.939 1.00 96.75 265 ARG A N 1
ATOM 2036 C CA . ARG A 1 265 ? 11.509 6.068 -26.279 1.00 96.75 265 ARG A CA 1
ATOM 2037 C C . ARG A 1 265 ? 11.674 6.048 -24.766 1.00 96.75 265 ARG A C 1
ATOM 2039 O O . ARG A 1 265 ? 11.815 7.106 -24.156 1.00 96.75 265 ARG A O 1
ATOM 2046 N N . VAL A 1 266 ? 11.706 4.859 -24.167 1.00 95.75 266 VAL A N 1
ATOM 2047 C CA . VAL A 1 266 ? 11.983 4.699 -22.733 1.00 95.75 266 VAL A CA 1
ATOM 2048 C C . VAL A 1 266 ? 13.382 5.223 -22.398 1.00 95.75 266 VAL A C 1
ATOM 2050 O O . VAL A 1 266 ? 13.523 6.040 -21.486 1.00 95.75 266 VAL A O 1
ATOM 2053 N N . GLY A 1 267 ? 14.394 4.836 -23.179 1.00 94.75 267 GLY A N 1
ATOM 2054 C CA . GLY A 1 267 ? 15.761 5.340 -23.035 1.00 94.75 267 GLY A CA 1
ATOM 2055 C C . GLY A 1 267 ? 15.864 6.865 -23.169 1.00 94.75 267 GLY A C 1
ATOM 2056 O O . GLY A 1 267 ? 16.489 7.521 -22.337 1.00 94.75 267 GLY A O 1
ATOM 2057 N N . ALA A 1 268 ? 15.183 7.450 -24.159 1.00 93.19 268 ALA A N 1
ATOM 2058 C CA . ALA A 1 268 ? 15.136 8.900 -24.362 1.00 93.19 268 ALA A CA 1
ATOM 2059 C C . ALA A 1 268 ? 14.453 9.642 -23.198 1.00 93.19 268 ALA A C 1
ATOM 2061 O O . ALA A 1 268 ? 14.905 10.713 -22.793 1.00 93.19 268 ALA A O 1
ATOM 2062 N N . ARG A 1 269 ? 13.396 9.068 -22.606 1.00 90.25 269 ARG A N 1
ATOM 2063 C CA . ARG A 1 269 ? 12.741 9.637 -21.416 1.00 90.25 269 ARG A CA 1
ATOM 2064 C C . ARG A 1 269 ? 13.665 9.627 -20.199 1.00 90.25 269 ARG A C 1
ATOM 2066 O O . ARG A 1 269 ? 13.693 10.608 -19.459 1.00 90.25 269 ARG A O 1
ATOM 2073 N N . ALA A 1 270 ? 14.426 8.551 -19.995 1.00 87.94 270 ALA A N 1
ATOM 2074 C CA . ALA A 1 270 ? 15.439 8.499 -18.942 1.00 87.94 270 ALA A CA 1
ATOM 2075 C C . ALA A 1 270 ? 16.534 9.558 -19.161 1.00 87.94 270 ALA A C 1
ATOM 2077 O O . ALA A 1 270 ? 16.968 10.204 -18.209 1.00 87.94 270 ALA A O 1
ATOM 2078 N N . GLU A 1 271 ? 16.922 9.803 -20.417 1.00 88.75 271 GLU A N 1
ATOM 2079 C CA . GLU A 1 271 ? 17.858 10.873 -20.770 1.00 88.75 271 GLU A CA 1
ATOM 2080 C C . GLU A 1 271 ? 17.319 12.271 -20.432 1.00 88.75 271 GLU A C 1
ATOM 2082 O O . GLU A 1 271 ? 18.055 13.090 -19.881 1.00 88.75 271 GLU A O 1
ATOM 2087 N N . ALA A 1 272 ? 16.040 12.539 -20.706 1.00 87.06 272 ALA A N 1
ATOM 2088 C CA . ALA A 1 272 ? 15.395 13.800 -20.335 1.00 87.06 272 ALA A CA 1
ATOM 2089 C C . ALA A 1 272 ? 15.355 13.997 -18.807 1.00 87.06 272 ALA A C 1
ATOM 2091 O O . ALA A 1 272 ? 15.764 15.046 -18.304 1.00 87.06 272 ALA A O 1
ATOM 2092 N N . LEU A 1 273 ? 14.955 12.961 -18.059 1.00 83.06 273 LEU A N 1
ATOM 2093 C CA . LEU A 1 273 ? 14.906 12.994 -16.592 1.00 83.06 273 LEU A CA 1
ATOM 2094 C C . LEU A 1 273 ? 16.284 13.236 -15.966 1.00 83.06 273 LEU A C 1
ATOM 2096 O O . LEU A 1 273 ? 16.405 14.052 -15.053 1.00 83.06 273 LEU A O 1
ATOM 2100 N N . ALA A 1 274 ? 17.332 12.589 -16.483 1.00 83.81 274 ALA A N 1
ATOM 2101 C CA . ALA A 1 274 ? 18.704 12.796 -16.017 1.00 83.81 274 ALA A CA 1
ATOM 2102 C C . ALA A 1 274 ? 19.184 14.248 -16.203 1.00 83.81 274 ALA A C 1
ATOM 2104 O O . ALA A 1 274 ? 20.018 14.726 -15.440 1.00 83.81 274 ALA A O 1
ATOM 2105 N N . ARG A 1 275 ? 18.639 14.972 -17.190 1.00 84.25 275 ARG A N 1
ATOM 2106 C CA . ARG A 1 275 ? 18.925 16.397 -17.436 1.00 84.25 275 ARG A CA 1
ATOM 2107 C C . ARG A 1 275 ? 18.042 17.344 -16.617 1.00 84.25 275 ARG A C 1
ATOM 2109 O O . ARG A 1 275 ? 18.080 18.550 -16.849 1.00 84.25 275 ARG A O 1
ATOM 2116 N N . GLY A 1 276 ? 17.216 16.821 -15.707 1.00 78.19 276 GLY A N 1
ATOM 2117 C CA . GLY A 1 276 ? 16.246 17.614 -14.949 1.00 78.19 276 GLY A CA 1
ATOM 2118 C C . GLY A 1 276 ? 15.104 18.164 -15.806 1.00 78.19 276 GLY A C 1
ATOM 2119 O O . GLY A 1 276 ? 14.388 19.062 -15.370 1.00 78.19 276 GLY A O 1
ATOM 2120 N N . GLN A 1 277 ? 14.922 17.651 -17.026 1.00 77.88 277 GLN A N 1
ATOM 2121 C CA . GLN A 1 277 ? 13.768 17.987 -17.845 1.00 77.88 277 GLN A CA 1
ATOM 2122 C C . GLN A 1 277 ? 12.619 17.102 -17.381 1.00 77.88 277 GLN A C 1
ATOM 2124 O O . GLN A 1 277 ? 12.610 15.897 -17.639 1.00 77.88 277 GLN A O 1
ATOM 2129 N N . THR A 1 278 ? 11.653 17.683 -16.672 1.00 60.91 278 THR A N 1
ATOM 2130 C CA . THR A 1 278 ? 10.398 16.988 -16.395 1.00 60.91 278 THR A CA 1
ATOM 2131 C C . THR A 1 278 ? 9.733 16.740 -17.745 1.00 60.91 278 THR A C 1
ATOM 2133 O O . THR A 1 278 ? 9.408 17.716 -18.427 1.00 60.91 278 THR A O 1
ATOM 2136 N N . PRO A 1 279 ? 9.557 15.483 -18.191 1.00 57.41 279 PRO A N 1
ATOM 2137 C CA . PRO A 1 279 ? 8.819 15.243 -19.415 1.00 57.41 279 PRO A CA 1
ATOM 2138 C C . PRO A 1 279 ? 7.425 15.824 -19.197 1.00 57.41 279 PRO A C 1
ATOM 2140 O O . PRO A 1 279 ? 6.742 15.442 -18.243 1.00 57.41 279 PRO A O 1
ATOM 2143 N N . HIS A 1 280 ? 7.029 16.787 -20.034 1.00 47.94 280 HIS A N 1
ATOM 2144 C CA . HIS A 1 280 ? 5.642 17.213 -20.080 1.00 47.94 280 HIS A CA 1
ATOM 2145 C C . HIS A 1 280 ? 4.825 15.942 -20.282 1.00 47.94 280 HIS A C 1
ATOM 2147 O O . HIS A 1 280 ? 5.035 15.213 -21.252 1.00 47.94 280 HIS A O 1
ATOM 2153 N N . HIS A 1 281 ? 3.964 15.628 -19.313 1.00 46.44 281 HIS A N 1
ATOM 2154 C CA . HIS A 1 281 ? 2.923 14.642 -19.522 1.00 46.44 281 HIS A CA 1
ATOM 2155 C C . HIS A 1 281 ? 2.061 15.216 -20.645 1.00 46.44 281 HIS A C 1
ATOM 2157 O O . HIS A 1 281 ? 1.180 16.038 -20.404 1.00 46.44 281 HIS A O 1
ATOM 2163 N N . GLU A 1 282 ? 2.367 14.851 -21.889 1.00 40.44 282 GLU A N 1
ATOM 2164 C CA . GLU A 1 282 ? 1.379 14.911 -22.949 1.00 40.44 282 GLU A CA 1
ATOM 2165 C C . GLU A 1 282 ? 0.263 13.995 -22.465 1.00 40.44 282 GLU A C 1
ATOM 2167 O O . GLU A 1 282 ? 0.436 12.779 -22.355 1.00 40.44 282 GLU A O 1
ATOM 2172 N N . GLY A 1 283 ? -0.816 14.622 -21.997 1.00 37.50 283 GLY A N 1
ATOM 2173 C CA . GLY A 1 283 ? -2.003 13.934 -21.537 1.00 37.50 283 GLY A CA 1
ATOM 2174 C C . GLY A 1 283 ? -2.466 13.006 -22.646 1.00 37.50 283 GLY A C 1
ATOM 2175 O O . GLY A 1 283 ? -2.911 13.463 -23.697 1.00 37.50 283 GLY A O 1
ATOM 2176 N N . GLY A 1 284 ? -2.309 11.707 -22.411 1.00 30.12 284 GLY A N 1
ATOM 2177 C CA . GLY A 1 284 ? -3.081 10.711 -23.126 1.00 30.12 284 GLY A CA 1
ATOM 2178 C C . GLY A 1 284 ? -4.533 10.776 -22.634 1.00 30.12 284 GLY A C 1
ATOM 2179 O O . GLY A 1 284 ? -4.731 11.062 -21.451 1.00 30.12 284 GLY A O 1
ATOM 2180 N N . PRO A 1 285 ? -5.509 10.579 -23.533 1.00 35.88 285 PRO A N 1
ATOM 2181 C CA . PRO A 1 285 ? -6.943 10.633 -23.239 1.00 35.88 285 PRO A CA 1
ATOM 2182 C C . PRO A 1 285 ? -7.397 9.639 -22.164 1.00 35.88 285 PRO A C 1
ATOM 2184 O O . PRO A 1 285 ? -6.739 8.584 -22.006 1.00 35.88 285 PRO A O 1
#